Protein AF-A0A812WU56-F1 (afdb_monomer_lite)

Organism: NCBI:txid1628268

pLDDT: mean 71.61, std 18.19, range [33.59, 96.25]

Structure (mmCIF, N/CA/C/O backbone):
data_AF-A0A812WU56-F1
#
_entry.id   AF-A0A812WU56-F1
#
loop_
_atom_site.group_PDB
_atom_site.id
_atom_site.type_symbol
_atom_site.label_atom_id
_atom_site.label_alt_id
_atom_site.label_comp_id
_atom_site.label_asym_id
_atom_site.label_entity_id
_atom_site.label_seq_id
_atom_site.pdbx_PDB_ins_code
_atom_site.Cartn_x
_atom_site.Cartn_y
_atom_site.Cartn_z
_atom_site.occupancy
_atom_site.B_iso_or_equiv
_atom_site.auth_seq_id
_atom_site.auth_comp_id
_atom_site.auth_asym_id
_atom_site.auth_atom_id
_atom_site.pdbx_PDB_model_num
ATOM 1 N N . MET A 1 1 ? 0.337 -23.519 78.559 1.00 38.41 1 MET A N 1
ATOM 2 C CA . MET A 1 1 ? 0.289 -24.351 77.338 1.00 38.41 1 MET A CA 1
ATOM 3 C C . MET A 1 1 ? -1.182 -24.401 76.919 1.00 38.41 1 MET A C 1
ATOM 5 O O . MET A 1 1 ? -1.928 -25.179 77.483 1.00 38.41 1 MET A O 1
ATOM 9 N N . LEU A 1 2 ? -1.712 -23.285 76.404 1.00 42.91 2 LEU A N 1
ATOM 10 C CA . LEU A 1 2 ? -1.828 -22.926 74.977 1.00 42.91 2 LEU A CA 1
ATOM 11 C C . LEU A 1 2 ? -2.729 -23.892 74.196 1.00 42.91 2 LEU A C 1
ATOM 13 O O . LEU A 1 2 ? -2.262 -24.949 73.795 1.00 42.91 2 LEU A O 1
ATOM 17 N N . MET A 1 3 ? -3.983 -23.492 73.968 1.00 38.53 3 MET A N 1
ATOM 18 C CA . MET A 1 3 ? -4.556 -23.224 72.637 1.00 38.53 3 MET A CA 1
ATOM 19 C C . MET A 1 3 ? -6.081 -23.112 72.762 1.00 38.53 3 MET A C 1
ATOM 21 O O . MET A 1 3 ? -6.797 -24.109 72.720 1.00 38.53 3 MET A O 1
ATOM 25 N N . GLU A 1 4 ? -6.580 -21.882 72.898 1.00 45.69 4 GLU A N 1
ATOM 26 C CA . GLU A 1 4 ? -7.945 -21.577 72.470 1.00 45.69 4 GLU A CA 1
ATOM 27 C C . GLU A 1 4 ? -7.990 -21.682 70.943 1.00 45.69 4 GLU A C 1
ATOM 29 O O . GLU A 1 4 ? -7.241 -21.008 70.231 1.00 45.69 4 GLU A O 1
ATOM 34 N N . MET A 1 5 ? -8.856 -22.560 70.440 1.00 42.69 5 MET A N 1
ATOM 35 C CA . MET A 1 5 ? -9.186 -22.634 69.023 1.00 42.69 5 MET A CA 1
ATOM 36 C C . MET A 1 5 ? -10.055 -21.431 68.654 1.00 42.69 5 MET A C 1
ATOM 38 O O . MET A 1 5 ? -11.276 -21.461 68.786 1.00 42.69 5 MET A O 1
ATOM 42 N N . VAL A 1 6 ? -9.416 -20.370 68.166 1.00 49.88 6 VAL A N 1
ATOM 43 C CA . VAL A 1 6 ? -10.096 -19.311 67.419 1.00 49.88 6 VAL A CA 1
ATOM 44 C C . VAL A 1 6 ? -10.577 -19.923 66.103 1.00 49.88 6 VAL A C 1
ATOM 46 O O . VAL A 1 6 ? -9.782 -20.201 65.205 1.00 49.88 6 VAL A O 1
ATOM 49 N N . GLN A 1 7 ? -11.881 -20.176 65.998 1.00 49.06 7 GLN A N 1
ATOM 50 C CA . GLN A 1 7 ? -12.504 -20.515 64.723 1.00 49.06 7 GLN A CA 1
ATOM 51 C C . GLN A 1 7 ? -12.385 -19.310 63.776 1.00 49.06 7 GLN A C 1
ATOM 53 O O . GLN A 1 7 ? -12.685 -18.186 64.189 1.00 49.06 7 GLN A O 1
ATOM 58 N N . PRO A 1 8 ? -11.959 -19.496 62.514 1.00 40.84 8 PRO A N 1
ATOM 59 C CA . PRO A 1 8 ? -11.968 -18.410 61.551 1.00 40.84 8 PRO A CA 1
ATOM 60 C C . PRO A 1 8 ? -13.418 -18.009 61.273 1.00 40.84 8 PRO A C 1
ATOM 62 O O . PRO A 1 8 ? -14.250 -18.833 60.896 1.00 40.84 8 PRO A O 1
ATOM 65 N N . MET A 1 9 ? -13.698 -16.723 61.473 1.00 37.22 9 MET A N 1
ATOM 66 C CA . MET A 1 9 ? -14.933 -16.045 61.101 1.00 37.22 9 MET A CA 1
ATOM 67 C C . MET A 1 9 ? -15.218 -16.306 59.615 1.00 37.22 9 MET A C 1
ATOM 69 O O . MET A 1 9 ? -14.628 -15.678 58.736 1.00 37.22 9 MET A O 1
ATOM 73 N N . GLN A 1 10 ? -16.088 -17.277 59.332 1.00 42.12 10 GLN A N 1
ATOM 74 C CA . GLN A 1 10 ? -16.590 -17.534 57.988 1.00 42.12 10 GLN A CA 1
ATOM 75 C C . GLN A 1 10 ? -17.365 -16.297 57.540 1.00 42.12 10 GLN A C 1
ATOM 77 O O . GLN A 1 10 ? -18.394 -15.940 58.116 1.00 42.12 10 GLN A O 1
ATOM 82 N N . SER A 1 11 ? -16.826 -15.599 56.541 1.00 45.72 11 SER A N 1
ATOM 83 C CA . SER A 1 11 ? -17.506 -14.460 55.939 1.00 45.72 11 SER A CA 1
ATOM 84 C C . SER A 1 11 ? -18.826 -14.941 55.319 1.00 45.72 11 SER A C 1
ATOM 86 O O . SER A 1 11 ? -18.819 -15.949 54.611 1.00 45.72 11 SER A O 1
ATOM 88 N N . PRO A 1 12 ? -19.956 -14.248 55.530 1.00 44.97 12 PRO A N 1
ATOM 89 C CA . PRO A 1 12 ? -21.273 -14.708 55.085 1.00 44.97 12 PRO A CA 1
ATOM 90 C C . PRO A 1 12 ? -21.509 -14.538 53.569 1.00 44.97 12 PRO A C 1
ATOM 92 O O . PRO A 1 12 ? -22.654 -14.481 53.129 1.00 44.97 12 PRO A O 1
ATOM 95 N N . PHE A 1 13 ? -20.451 -14.428 52.758 1.00 50.44 13 PHE A N 1
ATOM 96 C CA . PHE A 1 13 ? -20.553 -14.125 51.327 1.00 50.44 13 PHE A CA 1
ATOM 97 C C . PHE A 1 13 ? -20.324 -15.310 50.386 1.00 50.44 13 PHE A C 1
ATOM 99 O O . PHE A 1 13 ? -20.568 -15.163 49.189 1.00 50.44 13 PHE A O 1
ATOM 106 N N . ASP A 1 14 ? -19.980 -16.491 50.895 1.00 40.69 14 ASP A N 1
ATOM 107 C CA . ASP A 1 14 ? -19.914 -17.704 50.075 1.00 40.69 14 ASP A CA 1
ATOM 108 C C . ASP A 1 14 ? -21.281 -18.399 50.032 1.00 40.69 14 ASP A C 1
ATOM 110 O O . ASP A 1 14 ? -21.478 -19.503 50.536 1.00 40.69 14 ASP A O 1
ATOM 114 N N . VAL A 1 15 ? -22.262 -17.719 49.431 1.00 47.81 15 VAL A N 1
ATOM 115 C CA . VAL A 1 15 ? -23.570 -18.297 49.104 1.00 47.81 15 VAL A CA 1
ATOM 116 C C . VAL A 1 15 ? -23.726 -18.372 47.584 1.00 47.81 15 VAL A C 1
ATOM 118 O O . VAL A 1 15 ? -23.785 -17.359 46.891 1.00 47.81 15 VAL A O 1
ATOM 121 N N . ALA A 1 16 ? -23.873 -19.614 47.119 1.00 41.25 16 ALA A N 1
ATOM 122 C CA . ALA A 1 16 ? -24.458 -20.050 45.851 1.00 41.25 16 ALA A CA 1
ATOM 123 C C . ALA A 1 16 ? -23.623 -19.892 44.563 1.00 41.25 16 ALA A C 1
ATOM 125 O O . ALA A 1 16 ? -23.837 -19.017 43.725 1.00 41.25 16 ALA A O 1
ATOM 126 N N . SER A 1 17 ? -22.791 -20.909 44.325 1.00 51.03 17 SER A N 1
ATOM 127 C CA . SER A 1 17 ? -22.565 -21.479 42.993 1.00 51.03 17 SER A CA 1
ATOM 128 C C . SER A 1 17 ? -23.765 -22.362 42.597 1.00 51.03 17 SER A C 1
ATOM 130 O O . SER A 1 17 ? -23.643 -23.579 42.518 1.00 51.03 17 SER A O 1
ATOM 132 N N . GLU A 1 18 ? -24.937 -21.774 42.352 1.00 41.50 18 GLU A N 1
ATOM 133 C CA . GLU A 1 18 ? -26.079 -22.490 41.765 1.00 41.50 18 GLU A CA 1
ATOM 134 C C . GLU A 1 18 ? -26.896 -21.538 40.880 1.00 41.50 18 GLU A C 1
ATOM 136 O O . GLU A 1 18 ? -27.416 -20.523 41.335 1.00 41.50 18 GLU A O 1
ATOM 141 N N . GLY A 1 19 ? -26.972 -21.859 39.584 1.00 49.47 19 GLY A N 1
ATOM 142 C CA . GLY A 1 19 ? -27.800 -21.160 38.599 1.00 49.47 19 GLY A CA 1
ATOM 143 C C . GLY A 1 19 ? -27.269 -19.786 38.186 1.00 49.47 19 GLY A C 1
ATOM 144 O O . GLY A 1 19 ? -27.604 -18.762 38.774 1.00 49.47 19 GLY A O 1
ATOM 145 N N . GLN A 1 20 ? -26.493 -19.733 37.100 1.00 56.78 20 GLN A N 1
ATOM 146 C CA . GLN A 1 20 ? -26.087 -18.478 36.463 1.00 56.78 20 GLN A CA 1
ATOM 147 C C . GLN A 1 20 ? -27.333 -17.742 35.931 1.00 56.78 20 GLN A C 1
ATOM 149 O O . GLN A 1 20 ? -27.744 -17.915 34.783 1.00 56.78 20 GLN A O 1
ATOM 154 N N . VAL A 1 21 ? -27.973 -16.932 36.777 1.00 64.56 21 VAL A N 1
ATOM 155 C CA . VAL A 1 21 ? -29.091 -16.073 36.379 1.00 64.56 21 VAL A CA 1
ATOM 156 C C . VAL A 1 21 ? -28.585 -15.182 35.247 1.00 64.56 21 VAL A C 1
ATOM 158 O O . VAL A 1 21 ? -27.664 -14.387 35.448 1.00 64.56 21 VAL A O 1
ATOM 161 N N . LYS A 1 22 ? -29.166 -15.312 34.046 1.00 69.56 22 LYS A N 1
ATOM 162 C CA . LYS A 1 22 ? -28.889 -14.411 32.919 1.00 69.56 22 LYS A CA 1
ATOM 163 C C . LYS A 1 22 ? -29.380 -13.014 33.291 1.00 69.56 22 LYS A C 1
ATOM 165 O O . LYS A 1 22 ? -30.540 -12.671 33.096 1.00 69.56 22 LYS A O 1
ATOM 170 N N . ARG A 1 23 ? -28.493 -12.225 33.891 1.00 70.94 23 ARG A N 1
ATOM 171 C CA . ARG A 1 23 ? -28.736 -10.832 34.272 1.00 70.94 23 ARG A CA 1
ATOM 172 C C . ARG A 1 23 ? -28.384 -9.917 33.107 1.00 70.94 23 ARG A C 1
ATOM 174 O O . ARG A 1 23 ? -27.482 -10.217 32.330 1.00 70.94 23 ARG A O 1
ATOM 181 N N . PHE A 1 24 ? -29.070 -8.779 33.024 1.00 79.50 24 PHE A N 1
ATOM 182 C CA . PHE A 1 24 ? -28.804 -7.749 32.016 1.00 79.50 24 PHE A CA 1
ATOM 183 C C . PHE A 1 24 ? -27.373 -7.191 32.118 1.00 79.50 24 PHE A C 1
ATOM 185 O O . PHE A 1 24 ? -26.730 -6.958 31.098 1.00 79.50 24 PHE A O 1
ATOM 192 N N . ILE A 1 25 ? -26.859 -7.034 33.345 1.00 80.75 25 ILE A N 1
ATOM 193 C CA . ILE A 1 25 ? -25.483 -6.609 33.639 1.00 80.75 25 ILE A CA 1
ATOM 194 C C . ILE A 1 25 ? -24.754 -7.754 34.339 1.00 80.75 25 ILE A C 1
ATOM 196 O O . ILE A 1 25 ? -25.190 -8.215 35.399 1.00 80.75 25 ILE A O 1
ATOM 200 N N . GLU A 1 26 ? -23.626 -8.184 33.776 1.00 75.06 26 GLU A N 1
ATOM 201 C CA . GLU A 1 26 ? -22.781 -9.210 34.386 1.00 75.06 26 GLU A CA 1
ATOM 202 C C . GLU A 1 26 ? -22.001 -8.651 35.585 1.00 75.06 26 GLU A C 1
ATOM 204 O O . GLU A 1 26 ? -21.236 -7.689 35.466 1.00 75.06 26 GLU A O 1
ATOM 209 N N . ARG A 1 27 ? -22.163 -9.295 36.744 1.00 75.19 27 ARG A N 1
ATOM 210 C CA . ARG A 1 27 ? -21.453 -9.005 37.997 1.00 75.19 27 ARG A CA 1
ATOM 211 C C . ARG A 1 27 ? -20.618 -10.225 38.374 1.00 75.19 27 ARG A C 1
ATOM 213 O O . ARG A 1 27 ? -21.117 -11.121 39.040 1.00 75.19 27 ARG A O 1
ATOM 220 N N . GLY A 1 28 ? -19.391 -10.286 37.859 1.00 68.06 28 GLY A N 1
ATOM 221 C CA . GLY A 1 28 ? -18.516 -11.463 37.967 1.00 68.06 28 GLY A CA 1
ATOM 222 C C . GLY A 1 28 ? -17.156 -11.196 38.614 1.00 68.06 28 GLY A C 1
ATOM 223 O O . GLY A 1 28 ? -16.299 -12.069 38.591 1.00 68.06 28 GLY A O 1
ATOM 224 N N . ARG A 1 29 ? -16.916 -9.989 39.146 1.00 68.12 29 ARG A N 1
ATOM 225 C CA . ARG A 1 29 ? -15.691 -9.682 39.905 1.00 68.12 29 ARG A CA 1
ATOM 226 C C . ARG A 1 29 ? -15.856 -10.035 41.384 1.00 68.12 29 ARG A C 1
ATOM 228 O O . ARG A 1 29 ? -16.979 -10.141 41.864 1.00 68.12 29 ARG A O 1
ATOM 235 N N . THR A 1 30 ? -14.733 -10.136 42.092 1.00 71.12 30 THR A N 1
ATOM 236 C CA . THR A 1 30 ? -14.584 -10.532 43.509 1.00 71.12 30 THR A CA 1
ATOM 237 C C . THR A 1 30 ? -15.505 -9.824 44.511 1.00 71.12 30 THR A C 1
ATOM 239 O O . THR A 1 30 ? -15.720 -10.353 45.589 1.00 71.12 30 THR A O 1
ATOM 242 N N . VAL A 1 31 ? -16.092 -8.672 44.167 1.00 76.00 31 VAL A N 1
ATOM 243 C CA . VAL A 1 31 ? -17.035 -7.918 45.025 1.00 76.00 31 VAL A CA 1
ATOM 244 C C . VAL A 1 31 ? -18.421 -7.772 44.373 1.00 76.00 31 VAL A C 1
ATOM 246 O O . VAL A 1 31 ? -19.090 -6.753 44.517 1.00 76.00 31 VAL A O 1
ATOM 249 N N . ALA A 1 32 ? -18.827 -8.728 43.530 1.00 67.44 32 ALA A N 1
ATOM 250 C CA . ALA A 1 32 ? -20.025 -8.622 42.686 1.00 67.44 32 ALA A CA 1
ATOM 251 C C . ALA A 1 32 ? -20.079 -7.308 41.865 1.00 67.44 32 ALA A C 1
ATOM 253 O O . ALA A 1 32 ? -21.151 -6.805 41.515 1.00 67.44 32 ALA A O 1
ATOM 254 N N . GLN A 1 33 ? -18.913 -6.737 41.545 1.00 74.94 33 GLN A N 1
ATOM 255 C CA . GLN A 1 33 ? -18.805 -5.504 40.774 1.00 74.94 33 GLN A CA 1
ATOM 256 C C . GLN A 1 33 ? -19.173 -5.769 39.308 1.00 74.94 33 GLN A C 1
ATOM 258 O O . GLN A 1 33 ? -18.874 -6.832 38.753 1.00 74.94 33 GLN A O 1
ATOM 263 N N . SER A 1 34 ? -19.826 -4.787 38.680 1.00 73.25 34 SER A N 1
ATOM 264 C CA . SER A 1 34 ? -20.158 -4.825 37.254 1.00 73.25 34 SER A CA 1
ATOM 265 C C . SER A 1 34 ? -18.894 -4.989 36.409 1.00 73.25 34 SER A C 1
ATOM 267 O O . SER A 1 34 ? -17.919 -4.260 36.582 1.00 73.25 34 SER A O 1
ATOM 269 N N . THR A 1 35 ? -18.924 -5.930 35.469 1.00 70.81 35 THR A N 1
ATOM 270 C CA . THR A 1 35 ? -17.871 -6.110 34.455 1.00 70.81 35 THR A CA 1
ATOM 271 C C . THR A 1 35 ? -17.995 -5.111 33.300 1.00 70.81 35 THR A C 1
ATOM 273 O O . THR A 1 35 ? -17.154 -5.102 32.406 1.00 70.81 35 THR A O 1
ATOM 276 N N . GLY A 1 36 ? -19.062 -4.301 33.281 1.00 74.75 36 GLY A N 1
ATOM 277 C CA . GLY A 1 36 ? -19.392 -3.405 32.170 1.00 74.75 36 GLY A CA 1
ATOM 278 C C . GLY A 1 36 ? -19.951 -4.121 30.935 1.00 74.75 36 GLY A C 1
ATOM 279 O O . GLY A 1 36 ? -20.260 -3.464 29.943 1.00 74.75 36 GLY A O 1
ATOM 280 N N . ARG A 1 37 ? -20.110 -5.453 30.971 1.00 75.19 37 ARG A N 1
ATOM 281 C CA . ARG A 1 37 ? -20.691 -6.231 29.871 1.00 75.19 37 ARG A CA 1
ATOM 282 C C . ARG A 1 37 ? -22.206 -6.310 30.034 1.00 75.19 37 ARG A C 1
ATOM 284 O O . ARG A 1 37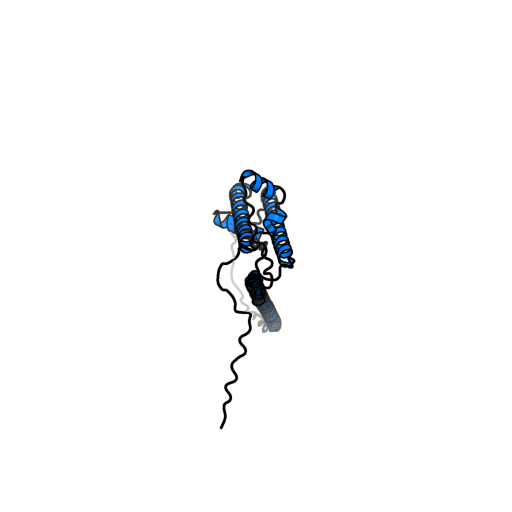 ? -22.715 -6.749 31.066 1.00 75.19 37 ARG A O 1
ATOM 291 N N . ILE A 1 38 ? -22.913 -5.874 28.997 1.00 82.00 38 ILE A N 1
ATOM 292 C CA . ILE A 1 38 ? -24.370 -5.964 28.904 1.00 82.00 38 ILE A CA 1
ATOM 293 C C . ILE A 1 38 ? -24.709 -7.244 28.138 1.00 82.00 38 ILE A C 1
ATOM 295 O O . ILE A 1 38 ? -24.279 -7.424 26.997 1.00 82.00 38 ILE A O 1
ATOM 299 N N . ASN A 1 39 ? -25.494 -8.126 28.750 1.00 81.94 39 ASN A N 1
ATOM 300 C CA . ASN A 1 39 ? -25.921 -9.389 28.153 1.00 81.94 39 ASN A CA 1
ATOM 301 C C . ASN A 1 39 ? -27.192 -9.197 27.307 1.00 81.94 39 ASN A C 1
ATOM 303 O O . ASN A 1 39 ? -28.263 -9.716 27.620 1.00 81.94 39 ASN A O 1
ATOM 307 N N . VAL A 1 40 ? -27.079 -8.401 26.241 1.00 81.69 40 VAL A N 1
ATOM 308 C CA . VAL A 1 40 ? -28.147 -8.196 25.252 1.00 81.69 40 VAL A CA 1
ATOM 309 C C . VAL A 1 40 ? -27.657 -8.667 23.897 1.00 81.69 40 VAL A C 1
ATOM 311 O O . VAL A 1 40 ? -26.730 -8.099 23.318 1.00 81.69 40 VAL A O 1
ATOM 314 N N . ARG A 1 41 ? -28.320 -9.684 23.348 1.00 81.06 41 ARG A N 1
ATOM 315 C CA . ARG A 1 41 ? -28.077 -10.142 21.982 1.00 81.06 41 ARG A CA 1
ATOM 316 C C . ARG A 1 41 ? -29.141 -9.553 21.066 1.00 81.06 41 ARG A C 1
ATOM 318 O O . ARG A 1 41 ? -30.310 -9.907 21.169 1.00 81.06 41 ARG A O 1
ATOM 325 N N . ARG A 1 42 ? -28.743 -8.679 20.138 1.00 79.31 42 ARG A N 1
ATOM 326 C CA . ARG A 1 42 ? -29.635 -8.276 19.042 1.00 79.31 42 ARG A CA 1
ATOM 327 C C . ARG A 1 42 ? -29.773 -9.445 18.071 1.00 79.31 42 ARG A C 1
ATOM 329 O O . ARG A 1 42 ? -28.789 -9.863 17.462 1.00 79.31 42 ARG A O 1
ATOM 336 N N . ILE A 1 43 ? -30.988 -9.965 17.935 1.00 80.25 43 ILE A N 1
ATOM 337 C CA . ILE A 1 43 ? -31.330 -10.961 16.920 1.00 80.25 43 ILE A CA 1
ATOM 338 C C . ILE A 1 43 ? -31.501 -10.194 15.608 1.00 80.25 43 ILE A C 1
ATOM 340 O O . ILE A 1 43 ? -32.433 -9.409 15.456 1.00 80.25 43 ILE A O 1
ATOM 344 N N . ARG A 1 44 ? -30.544 -10.343 14.689 1.00 71.19 44 ARG A N 1
ATOM 345 C CA . ARG A 1 44 ? -30.621 -9.732 13.357 1.00 71.19 44 ARG A CA 1
ATOM 346 C C . ARG A 1 44 ? -31.442 -10.643 12.452 1.00 71.19 44 ARG A C 1
ATOM 348 O O . ARG A 1 44 ? -31.080 -11.800 12.281 1.00 71.19 44 ARG A O 1
ATOM 355 N N . THR A 1 45 ? -32.523 -10.117 11.888 1.00 66.81 45 THR A N 1
ATOM 356 C CA . THR A 1 45 ? -33.458 -10.871 11.041 1.00 66.81 45 THR A CA 1
ATOM 357 C C . THR A 1 45 ? -33.118 -10.820 9.551 1.00 66.81 45 THR A C 1
ATOM 359 O O . THR A 1 45 ? -33.528 -11.718 8.830 1.00 66.81 45 THR A O 1
ATOM 362 N N . ASN A 1 46 ? -32.335 -9.837 9.081 1.00 78.31 46 ASN A N 1
ATOM 363 C CA . ASN A 1 46 ? -32.001 -9.680 7.659 1.00 78.31 46 ASN A CA 1
ATOM 364 C C . ASN A 1 46 ? -30.501 -9.435 7.419 1.00 78.31 46 ASN A C 1
ATOM 366 O O . ASN A 1 46 ? -29.884 -8.578 8.048 1.00 78.31 46 ASN A O 1
ATOM 370 N N . HIS A 1 47 ? -29.918 -10.169 6.467 1.00 71.81 47 HIS A N 1
ATOM 371 C CA . HIS A 1 47 ? -28.518 -10.011 6.047 1.00 71.81 47 HIS A CA 1
ATOM 372 C C . HIS A 1 47 ? -28.297 -8.718 5.240 1.00 71.81 47 HIS A C 1
ATOM 374 O O . HIS A 1 47 ? -27.276 -8.054 5.390 1.00 71.81 47 HIS A O 1
ATOM 380 N N . HIS A 1 48 ? -29.285 -8.305 4.440 1.00 74.75 48 HIS A N 1
ATOM 381 C CA . HIS A 1 48 ? -29.210 -7.095 3.613 1.00 74.75 48 HIS A CA 1
ATOM 382 C C . HIS A 1 48 ? -29.117 -5.804 4.447 1.00 74.75 48 HIS A C 1
ATOM 384 O O . HIS A 1 48 ? -28.329 -4.910 4.144 1.00 74.75 48 HIS A O 1
ATOM 390 N N . THR A 1 49 ? -29.858 -5.725 5.557 1.00 73.94 49 THR A N 1
ATOM 391 C CA . THR A 1 49 ? -29.804 -4.566 6.463 1.00 73.94 49 THR A CA 1
ATOM 392 C C . THR A 1 49 ? -28.475 -4.469 7.216 1.00 73.94 49 THR A C 1
ATOM 394 O O . THR A 1 49 ? -28.101 -3.383 7.653 1.00 73.94 49 THR A O 1
ATOM 397 N N . TRP A 1 50 ? -27.724 -5.571 7.338 1.00 72.75 50 TRP A N 1
ATOM 398 C CA . TRP A 1 50 ? -26.388 -5.553 7.935 1.00 72.75 50 TRP A CA 1
ATOM 399 C C . TRP A 1 50 ? -25.353 -4.888 7.023 1.00 72.75 50 TRP A C 1
ATOM 401 O O . TRP A 1 50 ? -24.650 -3.989 7.482 1.00 72.75 50 TRP A O 1
ATOM 411 N N . TRP A 1 51 ? -25.295 -5.275 5.745 1.00 77.75 51 TRP A N 1
ATOM 412 C CA . TRP A 1 51 ? -24.397 -4.640 4.774 1.00 77.75 51 TRP A CA 1
ATOM 413 C C . TRP A 1 51 ? -24.727 -3.159 4.593 1.00 77.75 51 TRP A C 1
ATOM 415 O O . TRP A 1 51 ? -23.823 -2.330 4.612 1.00 77.75 51 TRP A O 1
ATOM 425 N N . ALA A 1 52 ? -26.014 -2.810 4.516 1.00 80.69 52 ALA A N 1
ATOM 426 C CA . ALA A 1 52 ? -26.440 -1.415 4.426 1.00 80.69 52 ALA A CA 1
ATOM 427 C C . ALA A 1 52 ? -25.948 -0.574 5.621 1.00 80.69 52 ALA A C 1
ATOM 429 O O . ALA A 1 52 ? -25.459 0.536 5.432 1.00 80.69 52 ALA A O 1
ATOM 430 N N . SER A 1 53 ? -26.001 -1.124 6.840 1.00 76.69 53 SER A N 1
ATOM 431 C CA . SER A 1 53 ? -25.498 -0.445 8.042 1.00 76.69 53 SER A CA 1
ATOM 432 C C . SER A 1 53 ? -23.969 -0.360 8.106 1.00 76.69 53 SER A C 1
ATOM 434 O O . SER A 1 53 ? -23.446 0.526 8.775 1.00 76.69 53 SER A O 1
ATOM 436 N N . PHE A 1 54 ? -23.246 -1.280 7.462 1.00 79.69 54 PHE A N 1
ATOM 437 C CA . PHE A 1 54 ? -21.786 -1.209 7.367 1.00 79.69 54 PHE A CA 1
ATOM 438 C C . PHE A 1 54 ? -21.354 -0.078 6.424 1.00 79.69 54 PHE A C 1
ATOM 440 O O . PHE A 1 54 ? -20.457 0.693 6.752 1.00 79.69 54 PHE A O 1
ATOM 447 N N . TRP A 1 55 ? -22.033 0.060 5.283 1.00 85.75 55 TRP A N 1
ATOM 448 C CA . TRP A 1 55 ? -21.738 1.100 4.295 1.00 85.75 55 TRP A CA 1
ATOM 449 C C . TRP A 1 55 ? -22.212 2.496 4.703 1.00 85.75 55 TRP A C 1
ATOM 451 O O . TRP A 1 55 ? -21.633 3.477 4.247 1.00 85.75 55 TRP A O 1
ATOM 461 N N . SER A 1 56 ? -23.216 2.609 5.579 1.00 89.06 56 SER A N 1
ATOM 462 C CA . SER A 1 56 ? -23.638 3.910 6.109 1.00 89.06 56 SER A CA 1
ATOM 463 C C . SER A 1 56 ? -22.602 4.544 7.040 1.00 89.06 56 SER A C 1
ATOM 465 O O . SER A 1 56 ? -22.596 5.759 7.198 1.00 89.06 56 SER A O 1
ATOM 467 N N . ASP A 1 57 ? -21.755 3.728 7.676 1.00 87.31 57 ASP A N 1
ATOM 468 C CA . ASP A 1 57 ? -20.749 4.183 8.637 1.00 87.31 57 ASP A CA 1
ATOM 469 C C . ASP A 1 57 ? -19.514 3.259 8.636 1.00 87.31 57 ASP A C 1
ATOM 471 O O . ASP A 1 57 ? -19.324 2.413 9.529 1.00 87.31 57 ASP A O 1
ATOM 475 N N . PRO A 1 58 ? -18.664 3.379 7.600 1.00 84.06 58 PRO A N 1
ATOM 476 C CA . PRO A 1 58 ? -17.508 2.509 7.442 1.00 84.06 58 PRO A CA 1
ATOM 477 C C . PRO A 1 58 ? -16.440 2.795 8.503 1.00 84.06 58 PRO A C 1
ATOM 479 O O . PRO A 1 58 ? -15.789 1.868 8.985 1.00 84.06 58 PRO A O 1
ATOM 482 N N . PHE A 1 59 ? -16.278 4.055 8.923 1.00 85.06 59 PHE A N 1
ATOM 483 C CA . PHE A 1 59 ? -15.244 4.439 9.883 1.00 85.06 59 PHE A CA 1
ATOM 484 C C . PHE A 1 59 ? -15.501 3.834 11.266 1.00 85.06 59 PHE A C 1
ATOM 486 O O . PHE A 1 59 ? -14.618 3.168 11.824 1.00 85.06 59 PHE A O 1
ATOM 493 N N . HIS A 1 60 ? -16.716 3.981 11.810 1.00 85.12 60 HIS A N 1
ATOM 494 C CA . HIS A 1 60 ? -17.026 3.376 13.101 1.00 85.12 60 HIS A CA 1
ATOM 495 C C . HIS A 1 60 ? -17.088 1.845 13.009 1.00 85.12 60 HIS A C 1
ATOM 497 O O . HIS A 1 60 ? -16.665 1.147 13.934 1.00 85.12 60 HIS A O 1
ATOM 503 N N . SER A 1 61 ? -17.514 1.286 11.878 1.00 85.31 61 SER A N 1
ATOM 504 C CA . SER A 1 61 ? -17.476 -0.166 11.684 1.00 85.31 61 SER A CA 1
ATOM 505 C C . SER A 1 61 ? -16.046 -0.723 11.748 1.00 85.31 61 SER A C 1
ATOM 507 O O . SER A 1 61 ? -15.795 -1.714 12.442 1.00 85.31 61 SER A O 1
ATOM 509 N N . VAL A 1 62 ? -15.083 -0.060 11.100 1.00 85.00 62 VAL A N 1
ATOM 510 C CA . VAL A 1 62 ? -13.671 -0.475 11.089 1.00 85.00 62 VAL A CA 1
ATOM 511 C C . VAL A 1 62 ? -13.026 -0.305 12.465 1.00 85.00 62 VAL A C 1
ATOM 513 O O . VAL A 1 62 ? -12.392 -1.237 12.963 1.00 85.00 62 VAL A O 1
ATOM 516 N N . ILE A 1 63 ? -13.226 0.828 13.145 1.00 84.88 63 ILE A N 1
ATOM 517 C CA . ILE A 1 63 ? -12.602 1.061 14.457 1.00 84.88 63 ILE A CA 1
ATOM 518 C C . ILE A 1 63 ? -13.133 0.108 15.537 1.00 84.88 63 ILE A C 1
ATOM 520 O O . ILE A 1 63 ? -12.473 -0.114 16.545 1.00 84.88 63 ILE A O 1
ATOM 524 N N . HIS A 1 64 ? -14.314 -0.490 15.386 1.00 82.25 64 HIS A N 1
ATOM 525 C CA . HIS A 1 64 ? -14.830 -1.460 16.357 1.00 82.25 64 HIS A CA 1
ATOM 526 C C . HIS A 1 64 ? -14.352 -2.901 16.124 1.00 82.25 64 HIS A C 1
ATOM 528 O O . HIS A 1 64 ? -14.533 -3.747 17.002 1.00 82.25 64 HIS A O 1
ATOM 534 N N . HIS A 1 65 ? -13.674 -3.189 15.009 1.00 83.50 65 HIS A N 1
ATOM 535 C CA . HIS A 1 65 ? -13.080 -4.505 14.778 1.00 83.50 65 HIS A CA 1
ATOM 536 C C . HIS A 1 65 ? -11.862 -4.783 15.678 1.00 83.50 65 HIS A C 1
ATOM 538 O O . HIS A 1 65 ? -11.326 -3.895 16.343 1.00 83.50 65 HIS A O 1
ATOM 544 N N . SER A 1 66 ? -11.438 -6.049 15.737 1.00 81.69 66 SER A N 1
ATOM 545 C CA . SER A 1 66 ? -10.209 -6.453 16.436 1.00 81.69 66 SER A CA 1
ATOM 546 C C . SER A 1 66 ? -8.977 -5.861 15.746 1.00 81.69 66 SER A C 1
ATOM 548 O O . SER A 1 66 ? -8.891 -5.911 14.519 1.00 81.69 66 SER A O 1
ATOM 550 N N . THR A 1 67 ? -8.011 -5.361 16.525 1.00 80.62 67 THR A N 1
ATOM 551 C CA . THR A 1 67 ? -6.758 -4.772 16.021 1.00 80.62 67 THR A CA 1
ATOM 552 C C . THR A 1 67 ? -6.005 -5.734 15.100 1.00 80.62 67 THR A C 1
ATOM 554 O O . THR A 1 67 ? -5.540 -5.321 14.046 1.00 80.62 67 THR A O 1
ATOM 557 N N . ILE A 1 68 ? -5.979 -7.033 15.427 1.00 82.44 68 ILE A N 1
ATOM 558 C CA . ILE A 1 68 ? -5.328 -8.064 14.600 1.00 82.44 68 ILE A CA 1
ATOM 559 C C . ILE A 1 68 ? -5.976 -8.151 13.214 1.00 82.44 68 ILE A C 1
ATOM 561 O O . ILE A 1 68 ? -5.278 -8.266 12.214 1.00 82.44 68 ILE A O 1
ATOM 565 N N . LYS A 1 69 ? -7.311 -8.056 13.133 1.00 85.25 69 LYS A N 1
ATOM 566 C CA . LYS A 1 69 ? -8.026 -8.098 11.847 1.00 85.25 69 LYS A CA 1
ATOM 567 C C . LYS A 1 69 ? -7.738 -6.858 11.007 1.00 85.25 69 LYS A C 1
ATOM 569 O O . LYS A 1 69 ? -7.598 -6.973 9.798 1.00 85.25 69 LYS A O 1
ATOM 574 N N . ILE A 1 70 ? -7.638 -5.697 11.653 1.00 87.50 70 ILE A N 1
ATOM 575 C CA . ILE A 1 70 ? -7.291 -4.439 10.985 1.00 87.50 70 ILE A CA 1
ATOM 576 C C . ILE A 1 70 ? -5.854 -4.511 10.460 1.00 87.50 70 ILE A C 1
ATOM 578 O O . ILE A 1 70 ? -5.627 -4.226 9.293 1.00 87.50 70 ILE A O 1
ATOM 582 N N . MET A 1 71 ? -4.904 -4.966 11.279 1.00 86.31 71 MET A N 1
ATOM 583 C CA . MET A 1 71 ? -3.507 -5.118 10.865 1.00 86.31 71 MET A CA 1
ATOM 584 C C . MET A 1 71 ? -3.359 -6.124 9.718 1.00 86.31 71 MET A C 1
ATOM 586 O O . MET A 1 71 ? -2.689 -5.837 8.733 1.00 86.31 71 MET A O 1
ATOM 590 N N . ALA A 1 72 ? -4.036 -7.274 9.800 1.00 88.44 72 ALA A N 1
ATOM 591 C CA . ALA A 1 72 ? -4.053 -8.258 8.720 1.00 88.44 72 ALA A CA 1
ATOM 592 C C . ALA A 1 72 ? -4.654 -7.685 7.425 1.00 88.44 72 ALA A C 1
ATOM 594 O O . ALA A 1 72 ? -4.132 -7.945 6.346 1.00 88.44 72 ALA A O 1
ATOM 595 N N . PHE A 1 73 ? -5.713 -6.875 7.529 1.00 90.88 73 PHE A N 1
ATOM 596 C CA . PHE A 1 73 ? -6.303 -6.181 6.385 1.00 90.88 73 PHE A CA 1
ATOM 597 C C . PHE A 1 73 ? -5.323 -5.194 5.742 1.00 90.88 73 PHE A C 1
ATOM 599 O O . PHE A 1 73 ? -5.173 -5.220 4.525 1.00 90.88 73 PHE A O 1
ATOM 606 N N . PHE A 1 74 ? -4.624 -4.375 6.536 1.00 91.25 74 PHE A N 1
ATOM 607 C CA . PHE A 1 74 ? -3.600 -3.470 6.008 1.00 91.25 74 PHE A CA 1
ATOM 608 C C . PHE A 1 74 ? -2.437 -4.241 5.384 1.00 91.25 74 PHE A C 1
ATOM 610 O O . PHE A 1 74 ? -2.045 -3.944 4.267 1.00 91.25 74 PHE A O 1
ATOM 617 N N . CYS A 1 75 ? -1.927 -5.286 6.034 1.00 92.50 75 CYS A N 1
ATOM 618 C CA . CYS A 1 75 ? -0.872 -6.125 5.461 1.00 92.50 75 CYS A CA 1
ATOM 619 C C . CYS A 1 75 ? -1.287 -6.715 4.101 1.00 92.50 75 CYS A C 1
ATOM 621 O O . CYS A 1 75 ? -0.544 -6.613 3.125 1.00 92.50 75 CYS A O 1
ATOM 623 N N . ALA A 1 76 ? -2.507 -7.251 4.004 1.00 94.62 76 ALA A N 1
ATOM 624 C CA . ALA A 1 76 ? -3.051 -7.748 2.745 1.00 94.62 76 ALA A CA 1
ATOM 625 C C . ALA A 1 76 ? -3.213 -6.635 1.695 1.00 94.62 76 ALA A C 1
ATOM 627 O O . ALA A 1 76 ? -2.908 -6.865 0.526 1.00 94.62 76 ALA A O 1
ATOM 628 N N . SER A 1 77 ? -3.653 -5.433 2.087 1.00 95.19 77 SER A N 1
ATOM 629 C CA . SER A 1 77 ? -3.792 -4.310 1.157 1.00 95.19 77 SER A CA 1
ATOM 630 C C . SER A 1 77 ? -2.442 -3.792 0.660 1.00 95.19 77 SER A C 1
ATOM 632 O O . SER A 1 77 ? -2.336 -3.514 -0.529 1.00 95.19 77 SER A O 1
ATOM 634 N N . TYR A 1 78 ? -1.396 -3.750 1.496 1.00 94.00 78 TYR A N 1
ATOM 635 C CA . TYR A 1 78 ? -0.029 -3.433 1.058 1.00 94.00 78 TYR A CA 1
ATOM 636 C C . TYR A 1 78 ? 0.465 -4.433 0.018 1.00 94.00 78 TYR A C 1
ATOM 638 O O . TYR A 1 78 ? 0.934 -4.024 -1.044 1.00 94.00 78 TYR A O 1
ATOM 646 N N . LEU A 1 79 ? 0.348 -5.734 0.304 1.00 95.00 79 LEU A N 1
ATOM 647 C CA . LEU A 1 79 ? 0.760 -6.783 -0.631 1.00 95.00 79 LEU A CA 1
ATOM 648 C C . LEU A 1 79 ? -0.003 -6.665 -1.952 1.00 95.00 79 LEU A C 1
ATOM 650 O O . LEU A 1 79 ? 0.598 -6.734 -3.020 1.00 95.00 79 LEU A O 1
ATOM 654 N N . PHE A 1 80 ? -1.311 -6.420 -1.883 1.00 96.25 80 PHE A N 1
ATOM 655 C CA . PHE A 1 80 ? -2.140 -6.223 -3.064 1.00 96.25 80 PHE A CA 1
ATOM 656 C C . PHE A 1 80 ? -1.705 -5.006 -3.891 1.00 96.25 80 PHE A C 1
ATOM 658 O O . PHE A 1 80 ? -1.552 -5.135 -5.104 1.00 96.25 80 PHE A O 1
ATOM 665 N N . THR A 1 81 ? -1.451 -3.851 -3.263 1.00 96.19 81 THR A N 1
ATOM 666 C CA . THR A 1 81 ? -0.969 -2.652 -3.967 1.00 96.19 81 THR A CA 1
ATOM 667 C C . THR A 1 81 ? 0.357 -2.935 -4.678 1.00 96.19 81 THR A C 1
ATOM 669 O O . THR A 1 81 ? 0.500 -2.601 -5.850 1.00 96.19 81 THR A O 1
ATOM 672 N N . HIS A 1 82 ? 1.305 -3.606 -4.015 1.00 95.50 82 HIS A N 1
ATOM 673 C CA . HIS A 1 82 ? 2.597 -3.947 -4.621 1.00 95.50 82 HIS A CA 1
ATOM 674 C C . HIS A 1 82 ? 2.456 -4.923 -5.794 1.00 95.50 82 HIS A C 1
ATOM 676 O O . HIS A 1 82 ? 3.111 -4.757 -6.818 1.00 95.50 82 HIS A O 1
ATOM 682 N N . LEU A 1 83 ? 1.583 -5.927 -5.683 1.00 95.88 83 LEU A N 1
ATOM 683 C CA . LEU A 1 83 ? 1.315 -6.850 -6.789 1.00 95.88 83 LEU A CA 1
ATOM 684 C C . LEU A 1 83 ? 0.659 -6.136 -7.976 1.00 95.88 83 LEU A C 1
ATOM 686 O O . LEU A 1 83 ? 1.031 -6.382 -9.122 1.00 95.88 83 LEU A O 1
ATOM 690 N N . LEU A 1 84 ? -0.278 -5.225 -7.704 1.00 96.19 84 LEU A N 1
ATOM 691 C CA . LEU A 1 84 ? -0.950 -4.436 -8.731 1.00 96.19 84 LEU A CA 1
ATOM 692 C C . LEU A 1 84 ? 0.044 -3.542 -9.484 1.00 96.19 84 LEU A C 1
ATOM 694 O O . LEU A 1 84 ? 0.085 -3.580 -10.711 1.00 96.19 84 LEU A O 1
ATOM 698 N N . PHE A 1 85 ? 0.864 -2.767 -8.769 1.00 95.31 85 PHE A N 1
ATOM 699 C CA . PHE A 1 85 ? 1.849 -1.889 -9.406 1.00 95.31 85 PHE A CA 1
ATOM 700 C C . PHE A 1 85 ? 2.990 -2.666 -10.067 1.00 95.31 85 PHE A C 1
ATOM 702 O O . PHE A 1 85 ? 3.428 -2.264 -11.139 1.00 95.31 85 PHE A O 1
ATOM 709 N N . SER A 1 86 ? 3.406 -3.810 -9.518 1.00 94.62 86 SER A N 1
ATOM 710 C CA . SER A 1 86 ? 4.342 -4.727 -10.184 1.00 94.62 86 SER A CA 1
ATOM 711 C C . SER A 1 86 ? 3.828 -5.172 -11.557 1.00 94.62 86 SER A C 1
ATOM 713 O O . SER A 1 86 ? 4.548 -5.072 -12.551 1.00 94.62 86 SER A O 1
ATOM 715 N N . LEU A 1 87 ? 2.554 -5.574 -11.650 1.00 94.38 87 LEU A N 1
ATOM 716 C CA . LEU A 1 87 ? 1.942 -5.937 -12.929 1.00 94.38 87 LEU A CA 1
ATOM 717 C C . LEU A 1 87 ? 1.925 -4.749 -13.903 1.00 94.38 87 LEU A C 1
ATOM 719 O O . LEU A 1 87 ? 2.237 -4.911 -15.079 1.00 94.38 87 LEU A O 1
ATOM 723 N N . VAL A 1 88 ? 1.591 -3.550 -13.416 1.00 93.69 88 VAL A N 1
ATOM 724 C CA . VAL A 1 88 ? 1.598 -2.329 -14.238 1.00 93.69 88 VAL A CA 1
ATOM 725 C C . VAL A 1 88 ? 3.004 -2.019 -14.757 1.00 93.69 88 VAL A C 1
ATOM 727 O O . VAL A 1 88 ? 3.149 -1.713 -15.937 1.00 93.69 88 VAL A O 1
ATOM 730 N N . TYR A 1 89 ? 4.043 -2.137 -13.925 1.00 91.75 89 TYR A N 1
ATOM 731 C CA . TYR A 1 89 ? 5.428 -1.939 -14.360 1.00 91.75 89 TYR A CA 1
ATOM 732 C C . TYR A 1 89 ? 5.859 -2.974 -15.397 1.00 91.75 89 TYR A C 1
ATOM 734 O O . TYR A 1 89 ? 6.474 -2.602 -16.393 1.00 91.75 89 TYR A O 1
ATOM 742 N N . TYR A 1 90 ? 5.481 -4.240 -15.211 1.00 91.31 90 TYR A N 1
ATOM 743 C CA . TYR A 1 90 ? 5.776 -5.303 -16.168 1.00 91.31 90 TYR A CA 1
ATOM 744 C C . TYR A 1 90 ? 5.130 -5.048 -17.540 1.00 91.31 90 TYR A C 1
ATOM 746 O O . TYR A 1 90 ? 5.763 -5.252 -18.568 1.00 91.31 90 TYR A O 1
ATOM 754 N N . MET A 1 91 ? 3.898 -4.532 -17.568 1.00 90.25 91 MET A N 1
ATOM 755 C CA . MET A 1 91 ? 3.198 -4.209 -18.821 1.00 90.25 91 MET A CA 1
ATOM 756 C C . MET A 1 91 ? 3.757 -2.971 -19.537 1.00 90.25 91 MET A C 1
ATOM 758 O O . MET A 1 91 ? 3.565 -2.812 -20.738 1.00 90.25 91 MET A O 1
ATOM 762 N N . VAL A 1 92 ? 4.408 -2.066 -18.806 1.00 87.06 92 VAL A N 1
ATOM 763 C CA . VAL A 1 92 ? 4.925 -0.795 -19.344 1.00 87.06 92 VAL A CA 1
ATOM 764 C C . VAL A 1 92 ? 6.396 -0.899 -19.766 1.00 87.06 92 VAL A C 1
ATOM 766 O O . VAL A 1 92 ? 6.886 -0.015 -20.473 1.00 87.06 92 VAL A O 1
ATOM 769 N N . ASP A 1 93 ? 7.076 -1.990 -19.403 1.00 82.19 93 ASP A N 1
ATOM 770 C CA . ASP A 1 93 ? 8.483 -2.241 -19.728 1.00 82.19 93 ASP A CA 1
ATOM 771 C C . ASP A 1 93 ? 8.775 -2.089 -21.228 1.00 82.19 93 ASP A C 1
ATOM 773 O O . ASP A 1 93 ? 9.656 -1.317 -21.594 1.00 82.19 93 ASP A O 1
ATOM 777 N N . GLU A 1 94 ? 7.961 -2.687 -22.106 1.00 77.25 94 GLU A N 1
ATOM 778 C CA . GLU A 1 94 ? 8.170 -2.621 -23.564 1.00 77.25 94 GLU A CA 1
ATOM 779 C C . GLU A 1 94 ? 8.137 -1.190 -24.128 1.00 77.25 94 GLU A C 1
ATOM 781 O O . GLU A 1 94 ? 8.787 -0.886 -25.127 1.00 77.25 94 GLU A O 1
ATOM 786 N N . SER A 1 95 ? 7.370 -0.293 -23.502 1.00 77.56 95 SER A N 1
ATOM 787 C CA . SER A 1 95 ? 7.198 1.086 -23.979 1.00 77.56 95 SER A CA 1
ATOM 788 C C . SER A 1 95 ? 8.249 2.047 -23.433 1.00 77.56 95 SER A C 1
ATOM 790 O O . SER A 1 95 ? 8.533 3.074 -24.050 1.00 77.56 95 SER A O 1
ATOM 792 N N . CYS A 1 96 ? 8.780 1.751 -22.250 1.00 77.69 96 CYS A N 1
ATOM 793 C CA . CYS A 1 96 ? 9.658 2.648 -21.513 1.00 77.69 96 CYS A CA 1
ATOM 794 C C . CYS A 1 96 ? 11.089 2.095 -21.342 1.00 77.69 96 CYS A C 1
ATOM 796 O O . CYS A 1 96 ? 11.913 2.804 -20.768 1.00 77.69 96 CYS A O 1
ATOM 798 N N . ASP A 1 97 ? 11.369 0.877 -21.819 1.00 80.44 97 ASP A N 1
ATOM 799 C CA . ASP A 1 97 ? 12.656 0.172 -21.721 1.00 80.44 97 ASP A CA 1
ATOM 800 C C . ASP A 1 97 ? 13.212 0.175 -20.283 1.00 80.44 97 ASP A C 1
ATOM 802 O O . ASP A 1 97 ? 14.312 0.661 -20.012 1.00 80.44 97 ASP A O 1
ATOM 806 N N . LEU A 1 98 ? 12.413 -0.318 -19.322 1.00 77.12 98 LEU A N 1
ATOM 807 C CA . LEU A 1 98 ? 12.814 -0.382 -17.905 1.00 77.12 98 LEU A CA 1
ATOM 808 C C . LEU A 1 98 ? 13.812 -1.521 -17.636 1.00 77.12 98 LEU A C 1
ATOM 810 O O . LEU A 1 98 ? 14.323 -1.622 -16.520 1.00 77.12 98 LEU A O 1
ATOM 814 N N . GLN A 1 99 ? 14.124 -2.342 -18.643 1.00 82.69 99 GLN A N 1
ATOM 815 C CA . GLN A 1 99 ? 15.015 -3.501 -18.554 1.00 82.69 99 GLN A CA 1
ATOM 816 C C . GLN A 1 99 ? 14.526 -4.560 -17.552 1.00 82.69 99 GLN A C 1
ATOM 818 O O . GLN A 1 99 ? 15.331 -5.263 -16.930 1.00 82.69 99 GLN A O 1
ATOM 823 N N . ILE A 1 100 ? 13.207 -4.693 -17.395 1.00 84.56 100 ILE A N 1
ATOM 824 C CA . ILE A 1 100 ? 12.580 -5.652 -16.483 1.00 84.56 100 ILE A CA 1
ATOM 825 C C . ILE A 1 100 ? 12.527 -7.026 -17.160 1.00 84.56 100 ILE A C 1
ATOM 827 O O . ILE A 1 100 ? 11.736 -7.276 -18.061 1.00 84.56 100 ILE A O 1
ATOM 831 N N . LYS A 1 101 ? 13.355 -7.968 -16.700 1.00 85.69 101 LYS A N 1
ATOM 832 C CA . LYS A 1 101 ? 13.448 -9.306 -17.316 1.00 85.69 101 LYS A CA 1
ATOM 833 C C . LYS A 1 101 ? 12.404 -10.280 -16.781 1.00 85.69 101 LYS A C 1
ATOM 835 O O . LYS A 1 101 ? 12.066 -11.257 -17.448 1.00 85.69 101 LYS A O 1
ATOM 840 N N . SER A 1 102 ? 11.911 -10.047 -15.568 1.00 90.06 102 SER A N 1
ATOM 841 C CA . SER A 1 102 ? 10.971 -10.930 -14.887 1.00 90.06 102 SER A CA 1
ATOM 842 C C . SER A 1 102 ? 9.948 -10.156 -14.052 1.00 90.06 102 SER A C 1
ATOM 844 O O . SER A 1 102 ? 10.192 -9.033 -13.617 1.00 90.06 102 SER A O 1
ATOM 846 N N . LEU A 1 103 ? 8.804 -10.785 -13.757 1.00 89.94 103 LEU A N 1
ATOM 847 C CA . LEU A 1 103 ? 7.804 -10.223 -12.836 1.00 89.94 103 LEU A CA 1
ATOM 848 C C . LEU A 1 103 ? 8.384 -9.978 -11.430 1.00 89.94 103 LEU A C 1
ATOM 850 O O . LEU A 1 103 ? 7.923 -9.107 -10.697 1.00 89.94 103 LEU A O 1
ATOM 854 N N . LEU A 1 104 ? 9.405 -10.748 -11.054 1.00 90.88 104 LEU A N 1
ATOM 855 C CA . LEU A 1 104 ? 10.099 -10.605 -9.783 1.00 90.88 104 LEU A CA 1
ATOM 856 C C . LEU A 1 104 ? 10.913 -9.299 -9.753 1.00 90.88 104 LEU A C 1
ATOM 858 O O . LEU A 1 104 ? 10.854 -8.576 -8.761 1.00 90.88 104 LEU A O 1
ATOM 862 N N . ASP A 1 105 ? 11.562 -8.935 -10.863 1.00 89.81 105 ASP A N 1
ATOM 863 C CA . ASP A 1 105 ? 12.246 -7.641 -11.007 1.00 89.81 105 ASP A CA 1
ATOM 864 C C . ASP A 1 105 ? 11.249 -6.471 -10.934 1.00 89.81 105 ASP A C 1
ATOM 866 O O . ASP A 1 105 ? 11.500 -5.474 -10.257 1.00 89.81 105 ASP A O 1
ATOM 870 N N . ALA A 1 106 ? 10.067 -6.617 -11.546 1.00 91.62 106 ALA A N 1
ATOM 871 C CA . ALA A 1 106 ? 8.989 -5.629 -11.438 1.00 91.62 106 ALA A CA 1
ATOM 872 C C . ALA A 1 106 ? 8.456 -5.497 -9.999 1.00 91.62 106 ALA A C 1
ATOM 874 O O . ALA A 1 106 ? 8.116 -4.402 -9.544 1.00 91.62 106 ALA A O 1
ATOM 875 N N . MET A 1 107 ? 8.407 -6.608 -9.257 1.00 92.25 107 MET A N 1
ATOM 876 C CA . MET A 1 107 ? 8.008 -6.616 -7.851 1.00 92.25 107 MET A CA 1
ATOM 877 C C . MET A 1 107 ? 9.051 -5.927 -6.971 1.00 92.25 107 MET A C 1
ATOM 879 O O . MET A 1 107 ? 8.668 -5.161 -6.085 1.00 92.25 107 MET A O 1
ATOM 883 N N . TYR A 1 108 ? 10.344 -6.133 -7.237 1.00 92.12 108 TYR A N 1
ATOM 884 C CA . TYR A 1 108 ? 11.409 -5.381 -6.576 1.00 92.12 108 TYR A CA 1
ATOM 885 C C . TYR A 1 108 ? 11.295 -3.887 -6.852 1.00 92.12 108 TYR A C 1
ATOM 887 O O . TYR A 1 108 ? 11.277 -3.110 -5.901 1.00 92.12 108 TYR A O 1
ATOM 895 N N . LEU A 1 109 ? 11.100 -3.486 -8.111 1.00 91.12 109 LEU A N 1
ATOM 896 C CA . LEU A 1 109 ? 10.881 -2.081 -8.454 1.00 91.12 109 LEU A CA 1
ATOM 897 C C . LEU A 1 109 ? 9.667 -1.501 -7.712 1.00 91.12 109 LEU A C 1
ATOM 899 O O . LEU A 1 109 ? 9.724 -0.393 -7.177 1.00 91.12 109 LEU A O 1
ATOM 903 N N . SER A 1 110 ? 8.572 -2.259 -7.630 1.00 94.25 110 SER A N 1
ATOM 904 C CA . SER A 1 110 ? 7.395 -1.839 -6.872 1.00 94.25 110 SER A CA 1
ATOM 905 C C . SER A 1 110 ? 7.707 -1.650 -5.384 1.00 94.25 110 SER A C 1
ATOM 907 O O . SER A 1 110 ? 7.246 -0.681 -4.787 1.00 94.25 110 SER A O 1
ATOM 909 N N . LEU A 1 111 ? 8.482 -2.546 -4.771 1.00 93.69 111 LEU A N 1
ATOM 910 C CA . LEU A 1 111 ? 8.897 -2.423 -3.371 1.00 93.69 111 LEU A CA 1
ATOM 911 C C . LEU A 1 111 ? 9.828 -1.227 -3.158 1.00 93.69 111 LEU A C 1
ATOM 913 O O . LEU A 1 111 ? 9.651 -0.486 -2.195 1.00 93.69 111 LEU A O 1
ATOM 917 N N . GLU A 1 112 ? 10.779 -0.995 -4.059 1.00 91.94 112 GLU A N 1
ATOM 918 C CA . GLU A 1 112 ? 11.701 0.139 -3.979 1.00 91.94 112 GLU A CA 1
ATOM 919 C C . GLU A 1 112 ? 10.975 1.481 -4.020 1.00 91.94 112 GLU A C 1
ATOM 921 O O . GLU A 1 112 ? 11.296 2.377 -3.235 1.00 91.94 112 GLU A O 1
ATOM 926 N N . VAL A 1 113 ? 9.990 1.611 -4.912 1.00 91.94 113 VAL A N 1
ATOM 927 C CA . VAL A 1 113 ? 9.166 2.817 -5.037 1.00 91.94 113 VAL A CA 1
ATOM 928 C C . VAL A 1 113 ? 8.211 2.944 -3.851 1.00 91.94 113 VAL A C 1
ATOM 930 O O . VAL A 1 113 ? 8.128 4.012 -3.245 1.00 91.94 113 VAL A O 1
ATOM 933 N N . GLY A 1 114 ? 7.507 1.867 -3.494 1.00 91.69 114 GLY A N 1
ATOM 934 C CA . GLY A 1 114 ? 6.482 1.890 -2.452 1.00 91.69 114 GLY A CA 1
ATOM 935 C C . GLY A 1 114 ? 7.040 2.121 -1.047 1.00 91.69 114 GLY A C 1
ATOM 936 O O . GLY A 1 114 ? 6.442 2.850 -0.258 1.00 91.69 114 GLY A O 1
ATOM 937 N N . MET A 1 115 ? 8.220 1.567 -0.761 1.00 91.12 115 MET A N 1
ATOM 938 C CA . MET A 1 115 ? 8.941 1.754 0.503 1.00 91.12 115 MET A CA 1
ATOM 939 C C . MET A 1 115 ? 9.900 2.947 0.473 1.00 91.12 115 MET A C 1
ATOM 941 O O . MET A 1 115 ? 10.592 3.199 1.458 1.00 91.12 115 MET A O 1
ATOM 945 N N . THR A 1 116 ? 9.949 3.696 -0.632 1.00 91.50 116 THR A N 1
ATOM 946 C CA . THR A 1 116 ? 10.819 4.870 -0.809 1.00 91.50 116 THR A CA 1
ATOM 947 C C . THR A 1 116 ? 12.313 4.579 -0.608 1.00 91.50 116 THR A C 1
ATOM 949 O O . THR A 1 116 ? 13.062 5.444 -0.169 1.00 91.50 116 THR A O 1
ATOM 952 N N . ILE A 1 117 ? 12.756 3.358 -0.934 1.00 91.25 117 ILE A N 1
ATOM 953 C CA . ILE A 1 117 ? 14.166 2.951 -0.828 1.00 91.25 117 ILE A CA 1
ATOM 954 C C . ILE A 1 117 ? 14.979 3.579 -1.965 1.00 91.25 117 ILE A C 1
ATOM 956 O O . ILE A 1 117 ? 16.012 4.193 -1.723 1.00 91.25 117 ILE A O 1
ATOM 960 N N . GLY A 1 118 ? 14.483 3.456 -3.202 1.00 84.75 118 GLY A N 1
ATOM 961 C CA . GLY A 1 118 ? 15.020 4.172 -4.359 1.00 84.75 118 GLY A CA 1
ATOM 962 C C . GLY A 1 118 ? 16.447 3.800 -4.782 1.00 84.75 118 GLY A C 1
ATOM 963 O O . GLY A 1 118 ? 17.234 4.704 -5.053 1.00 84.75 118 GLY A O 1
ATOM 964 N N . TRP A 1 119 ? 16.782 2.507 -4.902 1.00 82.00 119 TRP A N 1
ATOM 965 C CA . TRP A 1 119 ? 18.069 2.076 -5.485 1.00 82.00 119 TRP A CA 1
ATOM 966 C C . TRP A 1 119 ? 18.234 2.517 -6.944 1.00 82.00 119 TRP A C 1
ATOM 968 O O . TRP A 1 119 ? 19.348 2.784 -7.395 1.00 82.00 119 TRP A O 1
ATOM 978 N N . GLY A 1 1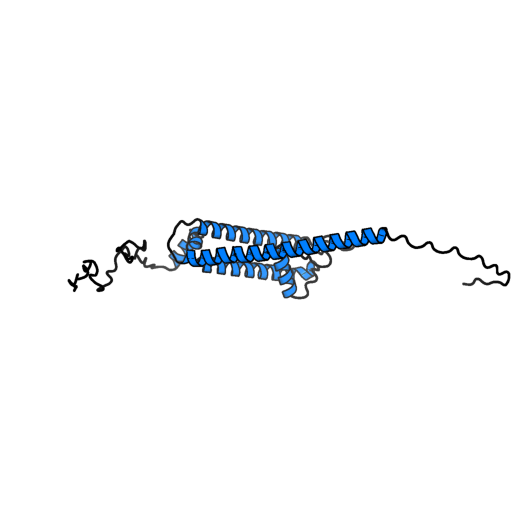20 ? 17.110 2.682 -7.643 1.00 75.81 120 GLY A N 1
ATOM 979 C CA . GLY A 1 120 ? 17.061 3.237 -8.985 1.00 75.81 120 GLY A CA 1
ATOM 980 C C . GLY A 1 120 ? 17.273 2.177 -10.061 1.00 75.81 120 GLY A C 1
ATOM 981 O O . GLY A 1 120 ? 17.914 1.151 -9.857 1.00 75.81 120 GLY A O 1
ATOM 982 N N . LEU A 1 121 ? 16.713 2.445 -11.239 1.00 78.00 121 LEU A N 1
ATOM 983 C CA . LEU A 1 121 ? 16.845 1.567 -12.399 1.00 78.00 121 LEU A CA 1
ATOM 984 C C . LEU A 1 121 ? 18.150 1.860 -13.154 1.00 78.00 121 LEU A C 1
ATOM 986 O O . LEU A 1 121 ? 18.537 3.033 -13.279 1.00 78.00 121 LEU A O 1
ATOM 990 N N . PRO A 1 122 ? 18.810 0.832 -13.716 1.00 70.62 122 PRO A N 1
ATOM 991 C CA . PRO A 1 122 ? 19.950 1.040 -14.597 1.00 70.62 122 PRO A CA 1
ATOM 992 C C . PRO A 1 122 ? 19.532 1.899 -15.801 1.00 70.62 122 PRO A C 1
ATOM 994 O O . PRO A 1 122 ? 18.457 1.728 -16.366 1.00 70.62 122 PRO A O 1
ATOM 997 N N . GLY A 1 123 ? 20.373 2.860 -16.192 1.00 67.12 123 GLY A N 1
ATOM 998 C CA . GLY A 1 123 ? 20.149 3.641 -17.416 1.00 67.12 123 GLY A CA 1
ATOM 999 C C . GLY A 1 123 ? 19.117 4.777 -17.330 1.00 67.12 123 GLY A C 1
ATOM 1000 O O . GLY A 1 123 ? 18.743 5.312 -18.367 1.00 67.12 123 GLY A O 1
ATOM 1001 N N . SER A 1 124 ? 18.688 5.198 -16.133 1.00 66.19 124 SER A N 1
ATOM 1002 C CA . SER A 1 124 ? 17.815 6.373 -15.912 1.00 66.19 124 SER A CA 1
ATOM 1003 C C . SER A 1 124 ? 16.661 6.520 -16.938 1.00 66.19 124 SER A C 1
ATOM 1005 O O . SER A 1 124 ? 16.571 7.564 -17.593 1.00 66.19 124 SER A O 1
ATOM 1007 N N . PRO A 1 125 ? 15.771 5.518 -17.084 1.00 69.94 125 PRO A N 1
ATOM 1008 C CA . PRO A 1 125 ? 14.786 5.437 -18.180 1.00 69.94 125 PRO A CA 1
ATOM 1009 C C . PRO A 1 125 ? 13.727 6.557 -18.162 1.00 69.94 125 PRO A C 1
ATOM 1011 O O . PRO A 1 125 ? 13.087 6.871 -19.168 1.00 69.94 125 PRO A O 1
ATOM 1014 N N . TYR A 1 126 ? 13.547 7.209 -17.013 1.00 71.94 126 TYR A N 1
ATOM 1015 C CA . TYR A 1 126 ? 12.579 8.290 -16.830 1.00 71.94 126 TYR A CA 1
ATOM 1016 C C . TYR A 1 126 ? 13.065 9.652 -17.339 1.00 71.94 126 TYR A C 1
ATOM 1018 O O . TYR A 1 126 ? 12.254 10.497 -17.722 1.00 71.94 126 TYR A O 1
ATOM 1026 N N . MET A 1 127 ? 14.379 9.890 -17.334 1.00 65.19 127 MET A N 1
ATOM 1027 C CA . MET A 1 127 ? 14.967 11.157 -17.768 1.00 65.19 127 MET A CA 1
ATOM 1028 C C . MET A 1 127 ? 15.522 11.008 -19.179 1.00 65.19 127 MET A C 1
ATOM 1030 O O . MET A 1 127 ? 16.077 9.978 -19.546 1.00 65.19 127 MET A O 1
ATOM 1034 N N . LYS A 1 128 ? 15.392 12.063 -19.988 1.00 60.66 128 LYS A N 1
ATOM 1035 C CA . LYS A 1 128 ? 15.931 12.071 -21.349 1.00 60.66 128 LYS A CA 1
ATOM 1036 C C . LYS A 1 128 ? 17.454 11.908 -21.301 1.00 60.66 128 LYS A C 1
ATOM 1038 O O . LYS A 1 128 ? 18.168 12.862 -20.995 1.00 60.66 128 LYS A O 1
ATOM 1043 N N . GLN A 1 129 ? 17.950 10.719 -21.632 1.00 62.88 129 GLN A N 1
ATOM 1044 C CA . GLN A 1 129 ? 19.380 10.497 -21.807 1.00 62.88 129 GLN A CA 1
ATOM 1045 C C . GLN A 1 129 ? 19.890 11.139 -23.103 1.00 62.88 129 GLN A C 1
ATOM 1047 O O . GLN A 1 129 ? 19.161 11.318 -24.085 1.00 62.88 129 GLN A O 1
ATOM 1052 N N . ARG A 1 130 ? 21.177 11.495 -23.106 1.00 49.56 130 ARG A N 1
ATOM 1053 C CA . ARG A 1 130 ? 21.873 12.132 -24.230 1.00 49.56 130 ARG A CA 1
ATOM 1054 C C . ARG A 1 130 ? 22.027 11.118 -25.376 1.00 49.56 130 ARG A C 1
ATOM 1056 O O . ARG A 1 130 ? 23.010 10.395 -25.429 1.00 49.56 130 ARG A O 1
ATOM 1063 N N . GLY A 1 131 ? 21.030 11.049 -26.259 1.00 55.66 131 GLY A N 1
ATOM 1064 C CA . GLY A 1 131 ? 20.994 10.133 -27.411 1.00 55.66 131 GLY A CA 1
ATOM 1065 C C . GLY A 1 131 ? 19.685 9.348 -27.568 1.00 55.66 131 GLY A C 1
ATOM 1066 O O . GLY A 1 131 ? 19.403 8.867 -28.662 1.00 55.66 131 GLY A O 1
ATOM 1067 N N . ALA A 1 132 ? 18.846 9.279 -26.527 1.00 58.88 132 ALA A N 1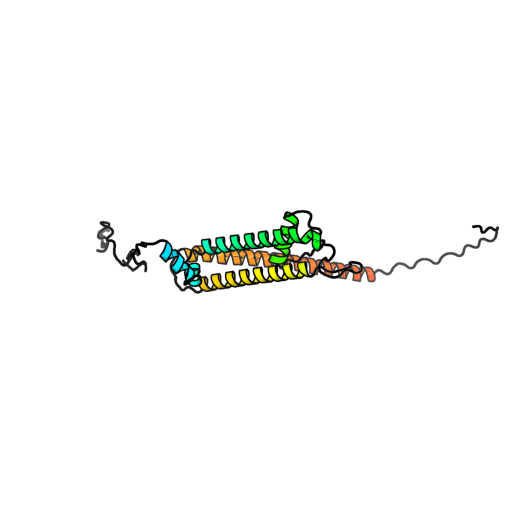
ATOM 1068 C CA . ALA A 1 132 ? 17.517 8.670 -26.602 1.00 58.88 132 ALA A CA 1
ATOM 1069 C C . ALA A 1 132 ? 16.480 9.679 -27.132 1.00 58.88 132 ALA A C 1
ATOM 1071 O O . ALA A 1 132 ? 16.465 10.850 -26.732 1.00 58.88 132 ALA A O 1
ATOM 1072 N N . ARG A 1 133 ? 15.609 9.240 -28.055 1.00 53.00 133 ARG A N 1
ATOM 1073 C CA . ARG A 1 133 ? 14.652 10.123 -28.749 1.00 53.00 133 ARG A CA 1
ATOM 1074 C C . ARG A 1 133 ? 13.611 10.735 -27.798 1.00 53.00 133 ARG A C 1
ATOM 1076 O O . ARG A 1 133 ? 13.334 11.926 -27.944 1.00 53.00 133 ARG A O 1
ATOM 1083 N N . HIS A 1 134 ? 13.114 10.007 -26.790 1.00 58.22 134 HIS A N 1
ATOM 1084 C CA . HIS A 1 134 ? 12.097 10.490 -25.838 1.00 58.22 134 HIS A CA 1
ATOM 1085 C C . HIS A 1 134 ? 12.293 9.864 -24.443 1.00 58.22 134 HIS A C 1
ATOM 1087 O O . HIS A 1 134 ? 12.685 8.708 -24.353 1.00 58.22 134 HIS A O 1
ATOM 1093 N N . GLY A 1 135 ? 12.037 10.620 -23.367 1.00 66.25 135 GLY A N 1
ATOM 1094 C CA . GLY A 1 135 ? 11.933 10.071 -22.005 1.00 66.25 135 GLY A CA 1
ATOM 1095 C C . GLY A 1 135 ? 10.511 9.574 -21.734 1.00 66.25 135 GLY A C 1
ATOM 1096 O O . GLY A 1 135 ? 9.554 10.146 -22.267 1.00 66.25 135 GLY A O 1
ATOM 1097 N N . CYS A 1 136 ? 10.353 8.524 -20.925 1.00 78.38 136 CYS A N 1
ATOM 1098 C CA . CYS A 1 136 ? 9.039 7.927 -20.704 1.00 78.38 136 CYS A CA 1
ATOM 1099 C C . CYS A 1 136 ? 8.239 8.647 -19.604 1.00 78.38 136 CYS A C 1
ATOM 1101 O O . CYS A 1 136 ? 8.286 8.283 -18.428 1.00 78.38 136 CYS A O 1
ATOM 1103 N N . PHE A 1 137 ? 7.449 9.656 -19.988 1.00 81.00 137 PHE A N 1
ATOM 1104 C CA . PHE A 1 137 ? 6.551 10.361 -19.058 1.00 81.00 137 PHE A CA 1
ATOM 1105 C C . PHE A 1 137 ? 5.467 9.454 -18.457 1.00 81.00 137 PHE A C 1
ATOM 1107 O O . PHE A 1 137 ? 5.049 9.679 -17.323 1.00 81.00 137 PHE A O 1
ATOM 1114 N N . SER A 1 138 ? 5.048 8.412 -19.185 1.00 83.56 138 SER A N 1
ATOM 1115 C CA . SER A 1 138 ? 4.092 7.413 -18.687 1.00 83.56 138 SER A CA 1
ATOM 1116 C C . SER A 1 138 ? 4.618 6.712 -17.428 1.00 83.56 138 SER A C 1
ATOM 1118 O O . SER A 1 138 ? 3.928 6.655 -16.411 1.00 83.56 138 SER A O 1
ATOM 1120 N N . GLY A 1 139 ? 5.890 6.289 -17.443 1.00 85.19 139 GLY A N 1
ATOM 1121 C CA . GLY A 1 139 ? 6.546 5.670 -16.289 1.00 85.19 139 GLY A CA 1
ATOM 1122 C C . GLY A 1 139 ? 6.628 6.602 -15.077 1.00 85.19 139 GLY A C 1
ATOM 1123 O O . GLY A 1 139 ? 6.322 6.190 -13.960 1.00 85.19 139 GLY A O 1
ATOM 1124 N N . VAL A 1 140 ? 6.945 7.883 -15.299 1.00 87.50 140 VAL A N 1
ATOM 1125 C CA . VAL A 1 140 ? 6.956 8.903 -14.232 1.00 87.50 140 VAL A CA 1
ATOM 1126 C C . VAL A 1 140 ? 5.569 9.069 -13.607 1.00 87.50 140 VAL A C 1
ATOM 1128 O O . VAL A 1 140 ? 5.446 9.113 -12.383 1.00 87.50 140 VAL A O 1
ATOM 1131 N N . GLY A 1 141 ? 4.517 9.114 -14.429 1.00 89.94 141 GLY A N 1
ATOM 1132 C CA . GLY A 1 141 ? 3.135 9.198 -13.953 1.00 89.94 141 GLY A CA 1
ATOM 1133 C C . GLY A 1 141 ? 2.738 8.005 -13.081 1.00 89.94 141 GLY A C 1
ATOM 1134 O O . GLY A 1 141 ? 2.122 8.187 -12.031 1.00 89.94 141 GLY A O 1
ATOM 1135 N N . ILE A 1 142 ? 3.146 6.792 -13.462 1.00 91.94 142 ILE A N 1
ATOM 1136 C CA . ILE A 1 142 ? 2.869 5.569 -12.692 1.00 91.94 142 ILE A CA 1
ATOM 1137 C C . ILE A 1 142 ? 3.592 5.599 -11.345 1.00 91.94 142 ILE A C 1
ATOM 1139 O O . ILE A 1 142 ? 2.974 5.321 -10.321 1.00 91.94 142 ILE A O 1
ATOM 1143 N N . VAL A 1 143 ? 4.872 5.983 -11.318 1.00 91.56 143 VAL A N 1
ATOM 1144 C CA . VAL A 1 143 ? 5.641 6.141 -10.069 1.00 91.56 143 VAL A CA 1
ATOM 1145 C C . VAL A 1 143 ? 4.989 7.178 -9.148 1.00 91.56 143 VAL A C 1
ATOM 1147 O O . VAL A 1 143 ? 4.863 6.952 -7.943 1.00 91.56 143 VAL A O 1
ATOM 1150 N N . TYR A 1 144 ? 4.504 8.289 -9.700 1.00 93.31 144 TYR A N 1
ATOM 1151 C CA . TYR A 1 144 ? 3.795 9.304 -8.923 1.00 93.31 144 TYR A CA 1
ATOM 1152 C C . TYR A 1 144 ? 2.475 8.778 -8.331 1.00 93.31 144 TYR A C 1
ATOM 1154 O O . TYR A 1 144 ? 2.221 8.928 -7.138 1.00 93.31 144 TYR A O 1
ATOM 1162 N N . LEU A 1 145 ? 1.653 8.084 -9.122 1.00 95.00 145 LEU A N 1
ATOM 1163 C CA . LEU A 1 145 ? 0.418 7.463 -8.625 1.00 95.00 145 LEU A CA 1
ATOM 1164 C C . LEU A 1 145 ? 0.690 6.385 -7.568 1.00 95.00 145 LEU A C 1
ATOM 1166 O O . LEU A 1 145 ? -0.052 6.267 -6.589 1.00 95.00 145 LEU A O 1
ATOM 1170 N N . HIS A 1 146 ? 1.766 5.623 -7.742 1.00 95.38 146 HIS A N 1
ATOM 1171 C CA . HIS A 1 146 ? 2.178 4.591 -6.804 1.00 95.38 146 HIS A CA 1
ATOM 1172 C C . HIS A 1 146 ? 2.568 5.188 -5.447 1.00 95.38 146 HIS A C 1
ATOM 1174 O O . HIS A 1 146 ? 2.029 4.790 -4.412 1.00 95.38 146 HIS A O 1
ATOM 1180 N N . THR A 1 147 ? 3.431 6.204 -5.453 1.00 94.75 147 THR A N 1
ATOM 1181 C CA . THR A 1 147 ? 3.856 6.911 -4.233 1.00 94.75 147 THR A CA 1
ATOM 1182 C C . THR A 1 147 ? 2.698 7.620 -3.528 1.00 94.75 147 THR A C 1
ATOM 1184 O O . THR A 1 147 ? 2.608 7.560 -2.298 1.00 94.75 147 THR A O 1
ATOM 1187 N N . LEU A 1 148 ? 1.760 8.222 -4.269 1.00 96.00 148 LEU A N 1
ATOM 1188 C CA . LEU A 1 148 ? 0.540 8.801 -3.695 1.00 96.00 148 LEU A CA 1
ATOM 1189 C C . LEU A 1 148 ? -0.332 7.742 -3.013 1.00 96.00 148 LEU A C 1
ATOM 1191 O O . LEU A 1 148 ? -0.774 7.944 -1.882 1.00 96.00 148 LEU A O 1
ATOM 1195 N N . THR A 1 149 ? -0.544 6.600 -3.669 1.00 96.00 149 THR A N 1
ATOM 1196 C CA . THR A 1 149 ? -1.362 5.505 -3.125 1.00 96.00 149 THR A CA 1
ATOM 1197 C C . THR A 1 149 ? -0.765 4.963 -1.827 1.00 96.00 149 THR A C 1
ATOM 1199 O O . THR A 1 149 ? -1.479 4.817 -0.832 1.00 96.00 149 THR A O 1
ATOM 1202 N N . MET A 1 150 ? 0.552 4.739 -1.796 1.00 95.56 150 MET A N 1
ATOM 1203 C CA . MET A 1 150 ? 1.253 4.287 -0.588 1.00 95.56 150 MET A CA 1
ATOM 1204 C C . MET A 1 150 ? 1.211 5.331 0.528 1.00 95.56 150 MET A C 1
ATOM 1206 O O . MET A 1 150 ? 0.958 4.993 1.683 1.00 95.56 150 MET A O 1
ATOM 1210 N N . SER A 1 151 ? 1.373 6.613 0.193 1.00 94.94 151 SER A N 1
ATOM 1211 C CA . SER A 1 151 ? 1.278 7.707 1.167 1.00 94.94 151 SER A CA 1
ATOM 1212 C C . SER A 1 151 ? -0.117 7.792 1.795 1.00 94.94 151 SER A C 1
ATOM 1214 O O . SER A 1 151 ? -0.240 7.943 3.011 1.00 94.94 151 SER A O 1
ATOM 1216 N N . MET A 1 152 ? -1.176 7.628 0.995 1.00 95.69 152 MET A N 1
ATOM 1217 C CA . MET A 1 152 ? -2.553 7.567 1.494 1.00 95.69 152 MET A CA 1
ATOM 1218 C C . MET A 1 152 ? -2.780 6.350 2.401 1.00 95.69 152 MET A C 1
ATOM 1220 O O . MET A 1 152 ? -3.391 6.491 3.461 1.00 95.69 152 MET A O 1
ATOM 1224 N N . GLN A 1 153 ? -2.271 5.168 2.033 1.00 94.50 153 GLN A N 1
ATOM 1225 C CA . GLN A 1 153 ? -2.368 3.962 2.867 1.00 94.50 153 GLN A CA 1
ATOM 1226 C C . GLN A 1 153 ? -1.626 4.125 4.203 1.00 94.50 153 GLN A C 1
ATOM 1228 O O . GLN A 1 153 ? -2.203 3.827 5.251 1.00 94.50 153 GLN A O 1
ATOM 1233 N N . ASN A 1 154 ? -0.409 4.679 4.183 1.00 92.69 154 ASN A N 1
ATOM 1234 C CA . ASN A 1 154 ? 0.367 4.997 5.385 1.00 92.69 154 ASN A CA 1
ATOM 1235 C C . ASN A 1 154 ? -0.401 5.959 6.308 1.00 92.69 154 ASN A C 1
ATOM 1237 O O . ASN A 1 154 ? -0.529 5.702 7.506 1.00 92.69 154 ASN A O 1
ATOM 1241 N N . ALA A 1 155 ? -0.960 7.040 5.753 1.00 95.12 155 ALA A N 1
ATOM 1242 C CA . ALA A 1 155 ? -1.731 8.020 6.515 1.00 95.12 155 ALA A CA 1
ATOM 1243 C C . ALA A 1 155 ? -2.989 7.403 7.152 1.00 95.12 155 ALA A C 1
ATOM 1245 O O . ALA A 1 155 ? -3.272 7.642 8.329 1.00 95.12 155 ALA A O 1
ATOM 1246 N N . LEU A 1 156 ? -3.717 6.562 6.407 1.00 93.00 156 LEU A N 1
ATOM 1247 C CA . LEU A 1 156 ? -4.888 5.840 6.915 1.00 93.00 156 LEU A CA 1
ATOM 1248 C C . LEU A 1 156 ? -4.521 4.875 8.047 1.00 93.00 156 LEU A C 1
ATOM 1250 O O . LEU A 1 156 ? -5.225 4.819 9.058 1.00 93.00 156 LEU A O 1
ATOM 1254 N N . MET A 1 157 ? -3.420 4.136 7.900 1.00 90.75 157 MET A N 1
ATOM 1255 C CA . MET A 1 157 ? -2.948 3.200 8.917 1.00 90.75 157 MET A CA 1
ATOM 1256 C C . MET A 1 157 ? -2.588 3.932 10.216 1.00 90.75 157 MET A C 1
ATOM 1258 O O . MET A 1 157 ? -3.090 3.567 11.281 1.00 90.75 157 MET A O 1
ATOM 1262 N N . ILE A 1 158 ? -1.778 4.994 10.132 1.00 90.50 158 ILE A N 1
ATOM 1263 C CA . ILE A 1 158 ? -1.373 5.794 11.297 1.00 90.50 158 ILE A CA 1
ATOM 1264 C C . ILE A 1 158 ? -2.602 6.415 11.974 1.00 90.50 158 ILE A C 1
ATOM 1266 O O . ILE A 1 158 ? -2.741 6.321 13.194 1.00 90.50 158 ILE A O 1
ATOM 1270 N N . GLY A 1 159 ? -3.532 6.980 11.196 1.00 90.62 159 GLY A N 1
ATOM 1271 C CA . GLY A 1 159 ? -4.765 7.567 11.720 1.00 90.62 159 GLY A CA 1
ATOM 1272 C C . GLY A 1 159 ? -5.637 6.556 12.469 1.00 90.62 159 GLY A C 1
ATOM 1273 O O . GLY A 1 159 ? -6.101 6.830 13.576 1.00 90.62 159 GLY A O 1
ATOM 1274 N N . LEU A 1 160 ? -5.817 5.351 11.922 1.00 89.12 160 LEU A N 1
ATOM 1275 C CA . LEU A 1 160 ? -6.600 4.305 12.583 1.00 89.12 160 LEU A CA 1
ATOM 1276 C C . LEU A 1 160 ? -5.925 3.777 13.848 1.00 89.12 160 LEU A C 1
ATOM 1278 O O . LEU A 1 160 ? -6.612 3.566 14.849 1.00 89.12 160 LEU A O 1
ATOM 1282 N N . ILE A 1 161 ? -4.606 3.581 13.830 1.00 85.88 161 ILE A N 1
ATOM 1283 C CA . ILE A 1 161 ? -3.849 3.178 15.022 1.00 85.88 161 ILE A CA 1
ATOM 1284 C C . ILE A 1 161 ? -3.997 4.247 16.109 1.00 85.88 161 ILE A C 1
ATOM 1286 O O . ILE A 1 161 ? -4.358 3.916 17.241 1.00 85.88 161 ILE A O 1
ATOM 1290 N N . TYR A 1 162 ? -3.835 5.523 15.755 1.00 87.56 162 TYR A N 1
ATOM 1291 C CA . TYR A 1 162 ? -4.002 6.642 16.678 1.00 87.56 162 TYR A CA 1
ATOM 1292 C C . TYR A 1 162 ? -5.406 6.681 17.297 1.00 87.56 162 TYR A C 1
ATOM 1294 O O . TYR A 1 162 ? -5.546 6.721 18.521 1.00 87.56 162 TYR A O 1
ATOM 1302 N N . CYS A 1 163 ? -6.458 6.579 16.477 1.00 86.94 163 CYS A N 1
ATOM 1303 C CA . CYS A 1 163 ? -7.837 6.544 16.963 1.00 86.94 163 CYS A CA 1
ATOM 1304 C C . CYS A 1 163 ? -8.127 5.343 17.869 1.00 86.94 163 CYS A C 1
ATOM 1306 O O . CYS A 1 163 ? -9.040 5.414 18.688 1.00 86.94 163 CYS A O 1
ATOM 1308 N N . ARG A 1 164 ? -7.399 4.228 17.728 1.00 80.81 164 ARG A N 1
ATOM 1309 C CA . ARG A 1 164 ? -7.527 3.081 18.635 1.00 80.81 164 ARG A CA 1
ATOM 1310 C C . ARG A 1 164 ? -6.786 3.293 19.945 1.00 80.81 164 ARG A C 1
ATOM 1312 O O . ARG A 1 164 ? -7.354 2.977 20.987 1.00 80.81 164 ARG A O 1
ATOM 1319 N N . MET A 1 165 ? -5.572 3.836 19.895 1.00 76.88 165 MET A N 1
ATOM 1320 C CA . MET A 1 165 ? -4.784 4.151 21.090 1.00 76.88 165 MET A CA 1
ATOM 1321 C C . MET A 1 165 ? -5.483 5.183 21.979 1.00 76.88 165 MET A C 1
ATOM 1323 O O . MET A 1 165 ? -5.420 5.083 23.200 1.00 76.88 165 MET A O 1
ATOM 1327 N N . SER A 1 166 ? -6.204 6.138 21.385 1.00 83.56 166 SER A N 1
ATOM 1328 C CA . SER A 1 166 ? -6.947 7.157 22.132 1.00 83.56 166 SER A CA 1
ATOM 1329 C C . SER A 1 166 ? -8.237 6.647 22.791 1.00 83.56 166 SER A C 1
ATOM 1331 O O . SER A 1 166 ? -8.873 7.383 23.549 1.00 83.56 166 SER A O 1
ATOM 1333 N N . ARG A 1 167 ? -8.651 5.389 22.561 1.00 75.62 167 ARG A N 1
ATOM 1334 C CA . ARG A 1 167 ? -9.867 4.846 23.188 1.00 75.62 167 ARG A CA 1
ATOM 1335 C C . ARG A 1 167 ? -9.609 4.546 24.657 1.00 75.62 167 ARG A C 1
ATOM 1337 O O . ARG A 1 167 ? -8.950 3.572 25.003 1.00 75.62 167 ARG A O 1
ATOM 1344 N N . GLY A 1 168 ? -10.255 5.310 25.532 1.00 62.28 168 GLY A N 1
ATOM 1345 C CA . GLY A 1 168 ? -10.224 5.127 26.987 1.00 62.28 168 GLY A CA 1
ATOM 1346 C C . GLY A 1 168 ? -10.917 3.863 27.520 1.00 62.28 168 GLY A C 1
ATOM 1347 O O . GLY A 1 168 ? -11.276 3.826 28.695 1.00 62.28 168 GLY A O 1
ATOM 1348 N N . THR A 1 169 ? -11.133 2.817 26.710 1.00 61.59 169 THR A N 1
ATOM 1349 C CA . THR A 1 169 ? -11.732 1.552 27.175 1.00 61.59 169 THR A CA 1
ATOM 1350 C C . THR A 1 169 ? -10.670 0.696 27.872 1.00 61.59 169 THR A C 1
ATOM 1352 O O . THR A 1 169 ? -10.251 -0.360 27.395 1.00 61.59 169 THR A O 1
ATOM 1355 N N . SER A 1 170 ? -10.193 1.195 29.008 1.00 55.12 170 SER A N 1
ATOM 1356 C CA . SER A 1 170 ? -9.278 0.515 29.916 1.00 55.12 170 SER A CA 1
ATOM 1357 C C . SER A 1 170 ? -10.021 -0.602 30.648 1.00 55.12 170 SER A C 1
ATOM 1359 O O . SER A 1 170 ? -10.743 -0.333 31.606 1.00 55.12 170 SER A O 1
ATOM 1361 N N . SER A 1 171 ? -9.914 -1.843 30.155 1.00 53.53 171 SER A N 1
ATOM 1362 C CA . SER A 1 171 ? -9.813 -3.092 30.949 1.00 53.53 171 SER A CA 1
ATOM 1363 C C . SER A 1 171 ? -10.037 -4.349 30.089 1.00 53.53 171 SER A C 1
ATOM 1365 O O . SER A 1 171 ? -11.052 -5.035 30.192 1.00 53.53 171 SER A O 1
ATOM 1367 N N . GLY A 1 172 ? -9.063 -4.695 29.243 1.00 58.09 172 GLY A N 1
ATOM 1368 C CA . GLY A 1 172 ? -9.055 -5.971 28.520 1.00 58.09 172 GLY A CA 1
ATOM 1369 C C . GLY A 1 172 ? -7.647 -6.413 28.098 1.00 58.09 172 GLY A C 1
ATOM 1370 O O . GLY A 1 172 ? -6.741 -5.578 28.074 1.00 58.09 172 GLY A O 1
ATOM 1371 N N . PRO A 1 173 ? -7.458 -7.698 27.725 1.00 53.38 173 PRO A N 1
ATOM 1372 C CA . PRO A 1 173 ? -6.167 -8.305 27.344 1.00 53.38 173 PRO A CA 1
ATOM 1373 C C . PRO A 1 173 ? -5.466 -7.625 26.153 1.00 53.38 173 PRO A C 1
ATOM 1375 O O . PRO A 1 173 ? -4.307 -7.913 25.871 1.00 53.38 173 PRO A O 1
ATOM 1378 N N . LEU A 1 174 ? -6.140 -6.682 25.489 1.00 49.69 174 LEU A N 1
ATOM 1379 C CA . LEU A 1 174 ? -5.571 -5.820 24.460 1.00 49.69 174 LEU A CA 1
ATOM 1380 C C . LEU A 1 174 ? -4.403 -4.972 24.990 1.00 49.69 174 LEU A C 1
ATOM 1382 O O . LEU A 1 174 ? -3.410 -4.864 24.299 1.00 49.69 174 LEU A O 1
ATOM 1386 N N . LEU A 1 175 ? -4.440 -4.485 26.241 1.00 51.00 175 LEU A N 1
ATOM 1387 C CA . LEU A 1 175 ? -3.291 -3.782 26.839 1.00 51.00 175 LEU A CA 1
ATOM 1388 C C . LEU A 1 175 ? -2.082 -4.701 27.074 1.00 51.00 175 LEU A C 1
ATOM 1390 O O . LEU A 1 175 ? -0.965 -4.208 27.159 1.00 51.00 175 LEU A O 1
ATOM 1394 N N . ALA A 1 176 ? -2.274 -6.020 27.184 1.00 51.09 176 ALA A N 1
ATOM 1395 C CA . ALA A 1 176 ? -1.158 -6.959 27.285 1.00 51.09 176 ALA A CA 1
ATOM 1396 C C . ALA A 1 176 ? -0.517 -7.197 25.909 1.00 51.09 176 ALA A C 1
ATOM 1398 O O . ALA A 1 176 ? 0.702 -7.152 25.795 1.00 51.09 176 ALA A O 1
ATOM 1399 N N . ALA A 1 177 ?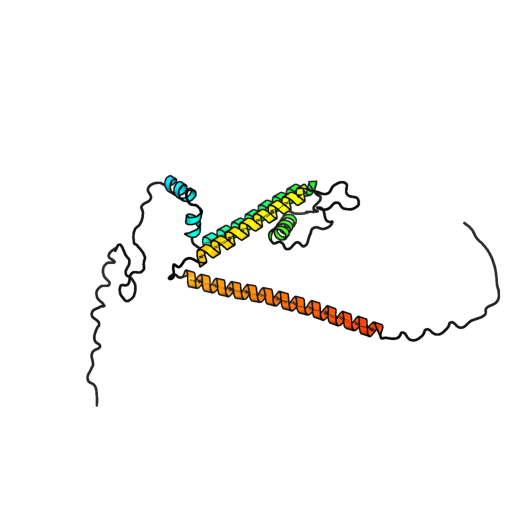 -1.326 -7.363 24.856 1.00 51.78 177 ALA A N 1
ATOM 1400 C CA . ALA A 1 177 ? -0.829 -7.479 23.484 1.00 51.78 177 ALA A CA 1
ATOM 1401 C C . ALA A 1 177 ? -0.233 -6.159 22.959 1.00 51.78 177 ALA A C 1
ATOM 1403 O O . ALA A 1 177 ? 0.805 -6.186 22.306 1.00 51.78 177 ALA A O 1
ATOM 1404 N N . ASP A 1 178 ? -0.837 -5.018 23.297 1.00 54.75 178 ASP A N 1
ATOM 1405 C CA . ASP A 1 178 ? -0.376 -3.685 22.899 1.00 54.75 178 ASP A CA 1
ATOM 1406 C C . ASP A 1 178 ? 0.886 -3.266 23.668 1.00 54.75 178 ASP A C 1
ATOM 1408 O O . ASP A 1 178 ? 1.752 -2.650 23.066 1.00 54.75 178 ASP A O 1
ATOM 1412 N N . ARG A 1 179 ? 1.063 -3.645 24.949 1.00 54.44 179 ARG A N 1
ATOM 1413 C CA . ARG A 1 179 ? 2.345 -3.446 25.666 1.00 54.44 179 ARG A CA 1
ATOM 1414 C C . ARG A 1 179 ? 3.466 -4.314 25.104 1.00 54.44 179 ARG A C 1
ATOM 1416 O O . ARG A 1 179 ? 4.612 -3.880 25.068 1.00 54.44 179 ARG A O 1
ATOM 1423 N N . VAL A 1 180 ? 3.142 -5.537 24.676 1.00 57.75 180 VAL A N 1
ATOM 1424 C CA . VAL A 1 180 ? 4.105 -6.422 24.009 1.00 57.75 180 VAL A CA 1
ATOM 1425 C C . VAL A 1 180 ? 4.476 -5.857 22.640 1.00 57.75 180 VAL A C 1
ATOM 1427 O O . VAL A 1 180 ? 5.655 -5.815 22.321 1.00 57.75 180 VAL A O 1
ATOM 1430 N N . TRP A 1 181 ? 3.511 -5.359 21.863 1.00 55.78 181 TRP A N 1
ATOM 1431 C CA . TRP A 1 181 ? 3.778 -4.739 20.563 1.00 55.78 181 TRP A CA 1
ATOM 1432 C C . TRP A 1 181 ? 4.479 -3.387 20.667 1.00 55.78 181 TRP A C 1
ATOM 1434 O O . TRP A 1 181 ? 5.389 -3.147 19.886 1.00 55.78 181 TRP A O 1
ATOM 1444 N N . SER A 1 182 ? 4.121 -2.521 21.619 1.00 57.19 182 SER A N 1
ATOM 1445 C CA . SER A 1 182 ? 4.830 -1.255 21.835 1.00 57.19 182 SER A CA 1
ATOM 1446 C C . SER A 1 182 ? 6.257 -1.513 22.309 1.00 57.19 182 SER A C 1
ATOM 1448 O O . SER A 1 182 ? 7.185 -0.936 21.764 1.00 57.19 182 SER A O 1
ATOM 1450 N N . GLY A 1 183 ? 6.451 -2.454 23.241 1.00 59.91 183 GLY A N 1
ATOM 1451 C CA . GLY A 1 183 ? 7.782 -2.862 23.689 1.00 59.91 183 GLY A CA 1
ATOM 1452 C C . GLY A 1 183 ? 8.610 -3.529 22.587 1.00 59.91 183 GLY A C 1
ATOM 1453 O O . GLY A 1 183 ? 9.810 -3.297 22.506 1.00 59.91 183 GLY A O 1
ATOM 1454 N N . LEU A 1 184 ? 7.981 -4.318 21.710 1.00 60.12 184 LEU A N 1
ATOM 1455 C CA . LEU A 1 184 ? 8.639 -4.956 20.567 1.00 60.12 184 LEU A CA 1
ATOM 1456 C C . LEU A 1 184 ? 8.976 -3.947 19.464 1.00 60.12 184 LEU A C 1
ATOM 1458 O O . LEU A 1 184 ? 10.058 -4.023 18.899 1.00 60.12 184 LEU A O 1
ATOM 1462 N N . MET A 1 185 ? 8.082 -3.003 19.162 1.00 58.62 185 MET A N 1
ATOM 1463 C CA . MET A 1 185 ? 8.325 -1.956 18.168 1.00 58.62 185 MET A CA 1
ATOM 1464 C C . MET A 1 185 ? 9.373 -0.967 18.659 1.00 58.62 185 MET A C 1
ATOM 1466 O O . MET A 1 185 ? 10.265 -0.642 17.888 1.00 58.62 185 MET A O 1
ATOM 1470 N N . ASP A 1 186 ? 9.342 -0.571 19.933 1.00 59.69 186 ASP A N 1
ATOM 1471 C CA . ASP A 1 186 ? 10.421 0.218 20.526 1.00 59.69 186 ASP A CA 1
ATOM 1472 C C . ASP A 1 186 ? 11.736 -0.567 20.467 1.00 59.69 186 ASP A C 1
ATOM 1474 O O . ASP A 1 186 ? 12.733 -0.035 19.996 1.00 59.69 186 ASP A O 1
ATOM 1478 N N . ALA A 1 187 ? 11.753 -1.854 20.830 1.00 60.25 187 ALA A N 1
ATOM 1479 C CA . ALA A 1 187 ? 12.968 -2.668 20.765 1.00 60.25 187 ALA A CA 1
ATOM 1480 C C . ALA A 1 187 ? 13.515 -2.829 19.334 1.00 60.25 187 ALA A C 1
ATOM 1482 O O . ALA A 1 187 ? 14.719 -2.681 19.126 1.00 60.25 187 ALA A O 1
ATOM 1483 N N . LEU A 1 188 ? 12.653 -3.091 18.348 1.00 61.09 188 LEU A N 1
ATOM 1484 C CA . LEU A 1 188 ? 13.038 -3.260 16.943 1.00 61.09 188 LEU A CA 1
ATOM 1485 C C . LEU A 1 188 ? 13.453 -1.933 16.300 1.00 61.09 188 LEU A C 1
ATOM 1487 O O . LEU A 1 188 ? 14.437 -1.895 15.564 1.00 61.09 188 LEU A O 1
ATOM 1491 N N . PHE A 1 189 ? 12.752 -0.839 16.600 1.00 61.69 189 PHE A N 1
ATOM 1492 C CA . PHE A 1 189 ? 13.082 0.494 16.099 1.00 61.69 189 PHE A CA 1
ATOM 1493 C C . PHE A 1 189 ? 14.388 1.004 16.718 1.00 61.69 189 PHE A C 1
ATOM 1495 O O . PHE A 1 189 ? 15.248 1.505 15.994 1.00 61.69 189 PHE A O 1
ATOM 1502 N N . TYR A 1 190 ? 14.608 0.779 18.020 1.00 60.91 190 TYR A N 1
ATOM 1503 C CA . TYR A 1 190 ? 15.892 1.055 18.668 1.00 60.91 190 TYR A CA 1
ATOM 1504 C C . TYR A 1 190 ? 17.019 0.177 18.118 1.00 60.91 190 TYR A C 1
ATOM 1506 O O . TYR A 1 190 ? 18.099 0.700 17.858 1.00 60.91 190 TYR A O 1
ATOM 1514 N N . GLN A 1 191 ? 16.805 -1.124 17.895 1.00 65.88 191 GLN A N 1
ATOM 1515 C CA . GLN A 1 191 ? 17.830 -1.989 17.293 1.00 65.88 191 GLN A CA 1
ATOM 1516 C C . GLN A 1 191 ? 18.190 -1.553 15.874 1.00 65.88 191 GLN A C 1
ATOM 1518 O O . GLN A 1 191 ? 19.369 -1.535 15.524 1.00 65.88 191 GLN A O 1
ATOM 1523 N N . HIS A 1 192 ? 17.199 -1.177 15.067 1.00 63.62 192 HIS A N 1
ATOM 1524 C CA . HIS A 1 192 ? 17.428 -0.743 13.695 1.00 63.62 192 HIS A CA 1
ATOM 1525 C C . HIS A 1 192 ? 18.134 0.619 13.637 1.00 63.62 192 HIS A C 1
ATOM 1527 O O . HIS A 1 192 ? 19.125 0.765 12.922 1.00 63.62 192 HIS A O 1
ATOM 1533 N N . LEU A 1 193 ? 17.708 1.588 14.457 1.00 58.91 193 LEU A N 1
ATOM 1534 C CA . LEU A 1 193 ? 18.377 2.887 14.578 1.00 58.91 193 LEU A CA 1
ATOM 1535 C C . LEU A 1 193 ? 19.799 2.763 15.136 1.00 58.91 193 LEU A C 1
ATOM 1537 O O . LEU A 1 193 ? 20.700 3.445 14.649 1.00 58.91 193 LEU A O 1
ATOM 1541 N N . GLN A 1 194 ? 20.032 1.881 16.115 1.00 61.28 194 GLN A N 1
ATOM 1542 C CA . GLN A 1 194 ? 21.378 1.620 16.636 1.00 61.28 194 GLN A CA 1
ATOM 1543 C C . GLN A 1 194 ? 22.268 0.891 15.627 1.00 61.28 194 GLN A C 1
ATOM 1545 O O . GLN A 1 194 ? 23.471 1.140 15.585 1.00 61.28 194 GLN A O 1
ATOM 1550 N N . GLY A 1 195 ? 21.701 0.000 14.813 1.00 68.31 195 GLY A N 1
ATOM 1551 C CA . GLY A 1 195 ? 22.419 -0.641 13.714 1.00 68.31 195 GLY A CA 1
ATOM 1552 C C . GLY A 1 195 ? 22.872 0.379 12.672 1.00 68.3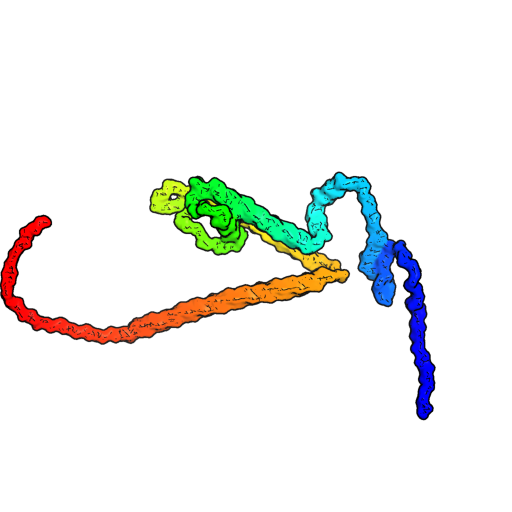1 195 GLY A C 1
ATOM 1553 O O . GLY A 1 195 ? 24.050 0.425 12.329 1.00 68.31 195 GLY A O 1
ATOM 1554 N N . LEU A 1 196 ? 21.960 1.253 12.238 1.00 60.81 196 LEU A N 1
ATOM 1555 C CA . LEU A 1 196 ? 22.241 2.294 11.246 1.00 60.81 196 LEU A CA 1
ATOM 1556 C C . LEU A 1 196 ? 23.240 3.347 11.744 1.00 60.81 196 LEU A C 1
ATOM 1558 O O . LEU A 1 196 ? 24.124 3.745 10.992 1.00 60.81 196 LEU A O 1
ATOM 1562 N N . THR A 1 197 ? 23.146 3.774 13.007 1.00 66.06 197 THR A N 1
ATOM 1563 C CA . THR A 1 197 ? 24.105 4.737 13.587 1.00 66.06 197 THR A CA 1
ATOM 1564 C C . THR A 1 197 ? 25.502 4.145 13.736 1.00 66.06 197 THR A C 1
ATOM 1566 O O . THR A 1 197 ? 26.469 4.800 13.361 1.00 66.06 197 THR A O 1
ATOM 1569 N N . LYS A 1 198 ? 25.625 2.889 14.187 1.00 70.88 198 LYS A N 1
ATOM 1570 C CA . LYS A 1 198 ? 26.929 2.212 14.286 1.00 70.88 198 LYS A CA 1
ATOM 1571 C C . LYS A 1 198 ? 27.587 2.002 12.924 1.00 70.88 198 LYS A C 1
ATOM 1573 O O . LYS A 1 198 ? 28.803 2.132 12.814 1.00 70.88 198 LYS A O 1
ATOM 1578 N N . GLU A 1 199 ? 26.806 1.677 11.897 1.00 76.88 199 GLU A N 1
ATOM 1579 C CA . GLU A 1 199 ? 27.338 1.509 10.542 1.00 76.88 199 GLU A CA 1
ATOM 1580 C C . GLU A 1 199 ? 27.757 2.857 9.936 1.00 76.88 199 GLU A C 1
ATOM 1582 O O . GLU A 1 199 ? 28.822 2.962 9.329 1.00 76.88 199 GLU A O 1
ATOM 1587 N N . TYR A 1 200 ? 26.979 3.917 10.180 1.00 69.38 200 TYR A N 1
ATOM 1588 C CA . TYR A 1 200 ? 27.331 5.274 9.768 1.00 69.38 200 TYR A CA 1
ATOM 1589 C C . TYR A 1 200 ? 28.611 5.775 10.456 1.00 69.38 200 TYR A C 1
ATOM 1591 O O . TYR A 1 200 ? 29.487 6.321 9.789 1.00 69.38 200 TYR A O 1
ATOM 1599 N N . GLU A 1 201 ? 28.773 5.540 11.762 1.00 77.44 201 GLU A N 1
ATOM 1600 C CA . GLU A 1 201 ? 29.996 5.896 12.493 1.00 77.44 201 GLU A CA 1
ATOM 1601 C C . GLU A 1 201 ? 31.229 5.149 11.972 1.00 77.44 201 GLU A C 1
ATOM 1603 O O . GLU A 1 201 ? 32.270 5.777 11.790 1.00 77.44 201 GLU A O 1
ATOM 1608 N N . ARG A 1 202 ? 31.125 3.849 11.650 1.00 78.00 202 ARG A N 1
ATOM 1609 C CA . ARG A 1 202 ? 32.243 3.110 11.030 1.00 78.00 202 ARG A CA 1
ATOM 1610 C C . ARG A 1 202 ? 32.655 3.713 9.695 1.00 78.00 202 ARG A C 1
ATOM 1612 O O . ARG A 1 202 ? 33.846 3.894 9.466 1.00 78.00 202 ARG A O 1
ATOM 1619 N N . LEU A 1 203 ? 31.689 4.055 8.844 1.00 76.12 203 LEU A N 1
ATOM 1620 C CA . LEU A 1 203 ? 31.969 4.659 7.541 1.00 76.12 203 LEU A CA 1
ATOM 1621 C C . LEU A 1 203 ? 32.599 6.051 7.681 1.00 76.12 203 LEU A C 1
ATOM 1623 O O . LEU A 1 203 ? 33.487 6.410 6.909 1.00 76.12 203 LEU A O 1
ATOM 1627 N N . VAL A 1 204 ? 32.177 6.840 8.672 1.00 80.06 204 VAL A N 1
ATOM 1628 C CA . VAL A 1 204 ? 32.795 8.141 8.971 1.00 80.06 204 VAL A CA 1
ATOM 1629 C C . VAL A 1 204 ? 34.224 7.963 9.492 1.00 80.06 204 VAL A C 1
ATOM 1631 O O . VAL A 1 204 ? 35.117 8.690 9.055 1.00 80.06 204 VAL A O 1
ATOM 1634 N N . GLN A 1 205 ? 34.462 6.982 10.365 1.00 79.50 205 GLN A N 1
ATOM 1635 C CA . GLN A 1 205 ? 35.787 6.677 10.908 1.00 79.50 205 GLN A CA 1
ATOM 1636 C C . GLN A 1 205 ? 36.746 6.186 9.813 1.00 79.50 205 GLN A C 1
ATOM 1638 O O . GLN A 1 205 ? 37.853 6.700 9.696 1.00 79.50 205 GLN A O 1
ATOM 1643 N N . GLU A 1 206 ? 36.295 5.274 8.948 1.00 84.38 206 GLU A N 1
ATOM 1644 C CA . GLU A 1 206 ? 37.075 4.761 7.816 1.00 84.38 206 GLU A CA 1
ATOM 1645 C C . GLU A 1 206 ? 37.475 5.892 6.861 1.00 84.38 206 GLU A C 1
ATOM 1647 O O . GLU A 1 206 ? 38.627 5.978 6.432 1.00 84.38 206 GLU A O 1
ATOM 1652 N N . LYS A 1 207 ? 36.556 6.825 6.578 1.00 78.56 207 LYS A N 1
ATOM 1653 C CA . LYS A 1 207 ? 36.880 8.005 5.767 1.00 78.56 207 LYS A CA 1
ATOM 1654 C C . LYS A 1 207 ? 37.837 8.967 6.469 1.00 78.56 207 LYS A C 1
ATOM 1656 O O . LYS A 1 207 ? 38.675 9.562 5.793 1.00 78.56 207 LYS A O 1
ATOM 1661 N N . ALA A 1 208 ? 37.743 9.120 7.788 1.00 74.50 208 ALA A N 1
ATOM 1662 C CA . ALA A 1 208 ? 38.675 9.938 8.560 1.00 74.50 208 ALA A CA 1
ATOM 1663 C C . ALA A 1 208 ? 40.087 9.324 8.603 1.00 74.50 208 ALA A C 1
ATOM 1665 O O . ALA A 1 208 ? 41.075 10.051 8.486 1.00 74.50 208 ALA A O 1
ATOM 1666 N N . ASP A 1 209 ? 40.190 8.001 8.707 1.00 81.25 209 ASP A N 1
ATOM 1667 C CA . ASP A 1 209 ? 41.464 7.279 8.714 1.00 81.25 209 ASP A CA 1
ATOM 1668 C C . ASP A 1 209 ? 42.107 7.256 7.320 1.00 81.25 209 ASP A C 1
ATOM 1670 O O . ASP A 1 209 ? 43.307 7.506 7.189 1.00 81.25 209 ASP A O 1
ATOM 1674 N N . LEU A 1 210 ? 41.308 7.092 6.259 1.00 77.56 210 LEU A N 1
ATOM 1675 C CA . LEU A 1 210 ? 41.765 7.282 4.879 1.00 77.56 210 LEU A CA 1
ATOM 1676 C C . LEU A 1 210 ? 42.266 8.713 4.642 1.00 77.56 210 LEU A C 1
ATOM 1678 O O . LEU A 1 210 ? 43.322 8.898 4.041 1.00 77.56 210 LEU A O 1
ATOM 1682 N N . ALA A 1 211 ? 41.563 9.731 5.146 1.00 71.12 211 ALA A N 1
ATOM 1683 C CA . ALA A 1 211 ? 42.000 11.122 5.023 1.00 71.12 211 ALA A CA 1
ATOM 1684 C C . ALA A 1 211 ? 43.338 11.386 5.741 1.00 71.12 211 ALA A C 1
ATOM 1686 O O . ALA A 1 211 ? 44.180 12.115 5.215 1.00 71.12 211 ALA A O 1
ATOM 1687 N N . LYS A 1 212 ? 43.575 10.758 6.901 1.00 74.75 212 LYS A N 1
ATOM 1688 C CA . LYS A 1 212 ? 44.868 10.823 7.604 1.00 74.75 212 LYS A CA 1
ATOM 1689 C C . LYS A 1 212 ? 45.980 10.112 6.837 1.00 74.75 212 LYS A C 1
ATOM 1691 O O . LYS A 1 212 ? 47.051 10.687 6.686 1.00 74.75 212 LYS A O 1
ATOM 1696 N N . LEU A 1 213 ? 45.712 8.931 6.277 1.00 71.44 213 LEU A N 1
ATOM 1697 C CA . LEU A 1 213 ? 46.673 8.204 5.438 1.00 71.44 213 LEU A CA 1
ATOM 1698 C C . LEU A 1 213 ? 47.079 9.007 4.194 1.00 71.44 213 LEU A C 1
ATOM 1700 O O . LEU A 1 213 ? 48.255 9.032 3.842 1.00 71.44 213 LEU A O 1
ATOM 1704 N N . PHE A 1 214 ? 46.140 9.709 3.554 1.00 65.06 214 PHE A N 1
ATOM 1705 C CA . PHE A 1 214 ? 46.446 10.597 2.425 1.00 65.06 214 PHE A CA 1
ATOM 1706 C C . PHE A 1 214 ? 47.215 11.863 2.842 1.00 65.06 214 PHE A C 1
ATOM 1708 O O . PHE A 1 214 ? 48.068 12.337 2.085 1.00 65.06 214 PHE A O 1
ATOM 1715 N N . SER A 1 215 ? 46.954 12.395 4.039 1.00 66.06 215 SER A N 1
ATOM 1716 C CA . SER A 1 215 ? 47.703 13.523 4.607 1.00 66.06 215 SER A CA 1
ATOM 1717 C C . SER A 1 215 ? 49.145 13.133 4.959 1.00 66.06 215 SER A C 1
ATOM 1719 O O . SER A 1 215 ? 50.073 13.865 4.620 1.00 66.06 215 SER A O 1
ATOM 1721 N N . ASP A 1 216 ? 49.349 11.961 5.564 1.00 61.78 216 ASP A N 1
ATOM 1722 C CA . ASP A 1 216 ? 50.679 11.440 5.901 1.00 61.78 216 ASP A CA 1
ATOM 1723 C C . ASP A 1 216 ? 51.456 11.024 4.646 1.00 61.78 216 ASP A C 1
ATOM 1725 O O . ASP A 1 216 ? 52.636 11.350 4.522 1.00 61.78 216 ASP A O 1
ATOM 1729 N N . ALA A 1 217 ? 50.800 10.409 3.655 1.00 58.06 217 ALA A N 1
ATOM 1730 C CA . ALA A 1 217 ? 51.420 10.085 2.367 1.00 58.06 217 ALA A CA 1
ATOM 1731 C C . ALA A 1 217 ? 51.861 11.338 1.589 1.00 58.06 217 ALA A C 1
ATOM 1733 O O . ALA A 1 217 ? 52.877 11.303 0.899 1.00 58.06 217 ALA A O 1
ATOM 1734 N N . SER A 1 218 ? 51.150 12.461 1.742 1.00 56.25 218 SER A N 1
ATOM 1735 C CA . SER A 1 218 ? 51.541 13.746 1.140 1.00 56.25 218 SER A CA 1
ATOM 1736 C C . SER A 1 218 ? 52.725 14.414 1.856 1.00 56.25 218 SER A C 1
ATOM 1738 O O . SER A 1 218 ? 53.334 15.328 1.304 1.00 56.25 218 SER A O 1
ATOM 1740 N N . SER A 1 219 ? 53.081 13.952 3.062 1.00 51.16 219 SER A N 1
ATOM 1741 C CA . SER A 1 219 ? 54.262 14.406 3.813 1.00 51.16 219 SER A CA 1
ATOM 1742 C C . SER A 1 219 ? 55.519 13.559 3.564 1.00 51.16 219 SER A C 1
ATOM 1744 O O . SER A 1 219 ? 56.622 13.964 3.940 1.00 51.16 219 SER A O 1
ATOM 1746 N N . VAL A 1 220 ? 55.388 12.412 2.881 1.00 49.41 220 VAL A N 1
ATOM 1747 C CA . VAL A 1 220 ? 56.533 11.596 2.463 1.00 49.41 220 VAL A CA 1
ATOM 1748 C C . VAL A 1 220 ? 57.166 12.240 1.233 1.00 49.41 220 VAL A C 1
ATOM 1750 O O . VAL A 1 220 ? 56.767 12.027 0.089 1.00 49.41 220 VAL A O 1
ATOM 1753 N N . VAL A 1 221 ? 58.181 13.058 1.499 1.00 49.62 221 VAL A N 1
ATOM 1754 C CA . VAL A 1 221 ? 59.134 13.573 0.517 1.00 49.62 221 VAL A CA 1
ATOM 1755 C C . VAL A 1 221 ? 59.687 12.399 -0.296 1.00 49.62 221 VAL A C 1
ATOM 1757 O O . VAL A 1 221 ? 60.419 11.559 0.227 1.00 49.62 221 VAL A O 1
ATOM 1760 N N . LEU A 1 222 ? 59.340 12.340 -1.584 1.00 47.25 222 LEU A N 1
ATOM 1761 C CA . LEU A 1 222 ? 60.016 11.474 -2.547 1.00 47.25 222 LEU A CA 1
ATOM 1762 C C . LEU A 1 222 ? 61.524 11.791 -2.512 1.00 47.25 222 LEU A C 1
ATOM 1764 O O . LEU A 1 222 ? 61.888 12.963 -2.658 1.00 47.25 222 LEU A O 1
ATOM 1768 N N . PRO A 1 223 ? 62.417 10.799 -2.336 1.00 39.91 223 PRO A N 1
ATOM 1769 C CA . PRO A 1 223 ? 63.845 11.042 -2.460 1.00 39.91 223 PRO A CA 1
ATOM 1770 C C . PRO A 1 223 ? 64.147 11.541 -3.876 1.00 39.91 223 PRO A C 1
ATOM 1772 O O . PRO A 1 223 ? 63.659 10.997 -4.868 1.00 39.91 223 PRO A O 1
ATOM 1775 N N . ALA A 1 224 ? 64.933 12.615 -3.943 1.00 44.59 224 ALA A N 1
ATOM 1776 C CA . ALA A 1 224 ? 65.350 13.267 -5.173 1.00 44.59 224 ALA A CA 1
ATOM 1777 C C . ALA A 1 224 ? 65.893 12.246 -6.187 1.00 44.59 224 ALA A C 1
ATOM 1779 O O . ALA A 1 224 ? 66.850 11.524 -5.909 1.00 44.59 224 ALA A O 1
ATOM 1780 N N . GLN A 1 225 ? 65.285 12.213 -7.374 1.00 41.72 225 GLN A N 1
ATOM 1781 C CA . GLN A 1 225 ? 65.800 11.471 -8.523 1.00 41.72 225 GLN A CA 1
ATOM 1782 C C . GLN A 1 225 ? 67.231 11.949 -8.845 1.00 41.72 225 GLN A C 1
ATOM 1784 O O . GLN A 1 225 ? 67.443 13.160 -8.990 1.00 41.72 225 GLN A O 1
ATOM 1789 N N . PRO A 1 226 ? 68.226 11.050 -8.956 1.00 38.78 226 PRO A N 1
ATOM 1790 C CA . PRO A 1 226 ? 69.568 11.431 -9.368 1.00 38.78 226 PRO A CA 1
ATOM 1791 C C . PRO A 1 226 ? 69.560 11.889 -10.833 1.00 38.78 226 PRO A C 1
ATOM 1793 O O . PRO A 1 226 ? 68.901 11.299 -11.689 1.00 38.78 226 PRO A O 1
ATOM 1796 N N . ARG A 1 227 ? 70.298 12.972 -11.109 1.00 40.22 227 ARG A N 1
ATOM 1797 C CA . ARG A 1 227 ? 70.464 13.548 -12.453 1.00 40.22 227 ARG A CA 1
ATOM 1798 C C . ARG A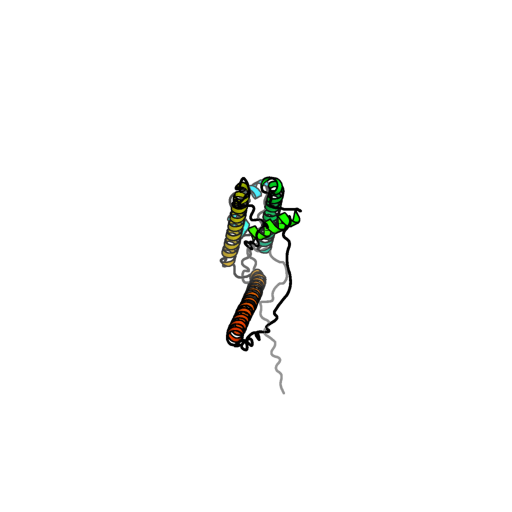 1 227 ? 70.931 12.475 -13.446 1.00 40.22 227 ARG A C 1
ATOM 1800 O O . ARG A 1 227 ? 71.839 11.715 -13.103 1.00 40.22 227 ARG A O 1
ATOM 1807 N N . PRO A 1 228 ? 70.405 12.450 -14.681 1.00 38.44 228 PRO A N 1
ATOM 1808 C CA . PRO A 1 228 ? 70.953 11.590 -15.713 1.00 38.44 228 PRO A CA 1
ATOM 1809 C C . PRO A 1 228 ? 72.379 12.038 -16.056 1.00 38.44 228 PRO A C 1
ATOM 1811 O O . PRO A 1 228 ? 72.638 13.203 -16.362 1.00 38.44 228 PRO A O 1
ATOM 1814 N N . VAL A 1 229 ? 73.299 11.081 -15.962 1.00 42.91 229 VAL A N 1
ATOM 1815 C CA . VAL A 1 229 ? 74.682 11.176 -16.425 1.00 42.91 229 VAL A CA 1
ATOM 1816 C C . VAL A 1 229 ? 74.664 11.339 -17.944 1.00 42.91 229 VAL A C 1
ATOM 1818 O O . VAL A 1 229 ? 74.100 10.511 -18.657 1.00 42.91 229 VAL A O 1
ATOM 1821 N N . VAL A 1 230 ? 75.277 12.420 -18.423 1.00 45.12 230 VAL A N 1
ATOM 1822 C CA . VAL A 1 230 ? 75.602 12.631 -19.836 1.00 45.12 230 VAL A CA 1
ATOM 1823 C C . VAL A 1 230 ? 76.612 11.558 -20.235 1.00 45.12 230 VAL A C 1
ATOM 1825 O O . VAL A 1 230 ? 77.736 11.547 -19.737 1.00 45.12 230 VAL A O 1
ATOM 1828 N N . LEU A 1 231 ? 76.194 10.634 -21.095 1.00 44.94 231 LEU A N 1
ATOM 1829 C CA . LEU A 1 231 ? 77.090 9.736 -21.812 1.00 44.94 231 LEU A CA 1
ATOM 1830 C C . LEU A 1 231 ? 77.112 10.186 -23.269 1.00 44.94 231 LEU A C 1
ATOM 1832 O O . LEU A 1 231 ? 76.157 9.963 -24.013 1.00 44.94 231 LEU A O 1
ATOM 1836 N N . ASP A 1 232 ? 78.213 10.836 -23.638 1.00 41.78 232 ASP A N 1
ATOM 1837 C CA . ASP A 1 232 ? 78.597 11.074 -25.021 1.00 41.78 232 ASP A CA 1
ATOM 1838 C C . ASP A 1 232 ? 78.687 9.741 -25.765 1.00 41.78 232 ASP A C 1
ATOM 1840 O O . ASP A 1 232 ? 79.371 8.803 -25.340 1.00 41.78 232 ASP A O 1
ATOM 1844 N N . ARG A 1 233 ? 78.021 9.666 -26.916 1.00 41.72 233 ARG A N 1
ATOM 1845 C CA . ARG A 1 233 ? 78.384 8.699 -27.945 1.00 41.72 233 ARG A CA 1
ATOM 1846 C C . ARG A 1 233 ? 78.159 9.305 -29.318 1.00 41.72 233 ARG A C 1
ATOM 1848 O O . ARG A 1 233 ? 77.055 9.326 -29.855 1.00 41.72 233 ARG A O 1
ATOM 1855 N N . GLU A 1 234 ? 79.256 9.829 -29.844 1.00 37.31 234 GLU A N 1
ATOM 1856 C CA . GLU A 1 234 ? 79.443 10.131 -31.251 1.00 37.31 234 GLU A CA 1
ATOM 1857 C C . GLU A 1 234 ? 79.084 8.927 -32.135 1.00 37.31 234 GLU A C 1
ATOM 1859 O O . GLU A 1 234 ? 79.443 7.788 -31.838 1.00 37.31 234 GLU A O 1
ATOM 1864 N N . GLY A 1 235 ? 78.444 9.235 -33.265 1.00 34.00 235 GLY A N 1
ATOM 1865 C CA . GLY A 1 235 ? 78.666 8.557 -34.540 1.00 34.00 235 GLY A CA 1
ATOM 1866 C C . GLY A 1 235 ? 77.970 7.213 -34.758 1.00 34.00 235 GLY A C 1
ATOM 1867 O O . GLY A 1 235 ? 78.486 6.171 -34.373 1.00 34.00 235 GLY A O 1
ATOM 1868 N N . ALA A 1 236 ? 76.879 7.221 -35.531 1.00 35.06 236 ALA A N 1
ATOM 1869 C CA . ALA A 1 236 ? 76.883 6.697 -36.909 1.00 35.06 236 ALA A CA 1
ATOM 1870 C C . ALA A 1 236 ? 75.460 6.441 -37.444 1.00 35.06 236 ALA A C 1
ATOM 1872 O O . ALA A 1 236 ? 74.714 5.654 -36.877 1.00 35.06 236 ALA A O 1
ATOM 1873 N N . GLY A 1 237 ? 75.168 7.048 -38.602 1.00 33.59 237 GLY A N 1
ATOM 1874 C CA . GLY A 1 237 ? 74.346 6.488 -39.686 1.00 33.59 237 GLY A CA 1
ATOM 1875 C C . GLY A 1 237 ? 72.834 6.376 -39.438 1.00 33.59 237 GLY A C 1
ATOM 1876 O O . GLY A 1 237 ? 72.381 5.554 -38.665 1.00 33.59 237 GLY A O 1
ATOM 1877 N N . SER A 1 238 ? 71.983 7.199 -40.051 1.00 35.81 238 SER A N 1
ATOM 1878 C CA . SER A 1 238 ? 71.631 7.207 -41.483 1.00 35.81 238 SER A CA 1
ATOM 1879 C C . SER A 1 238 ? 70.318 6.454 -41.779 1.00 35.81 238 SER A C 1
ATOM 1881 O O . SER A 1 238 ? 70.311 5.236 -41.873 1.00 35.81 238 SER A O 1
ATOM 1883 N N . VAL A 1 239 ? 69.279 7.253 -42.073 1.00 38.44 239 VAL A N 1
ATOM 1884 C CA . VAL A 1 239 ? 68.393 7.147 -43.257 1.00 38.44 239 VAL A CA 1
ATOM 1885 C C . VAL A 1 239 ? 67.257 6.087 -43.252 1.00 38.44 239 VAL A C 1
ATOM 1887 O O . VAL A 1 239 ? 67.477 4.888 -43.154 1.00 38.44 239 VAL A O 1
ATOM 1890 N N . ILE A 1 240 ? 66.029 6.600 -43.454 1.00 40.88 240 ILE A N 1
ATOM 1891 C CA . ILE A 1 240 ? 64.963 6.239 -44.432 1.00 40.88 240 ILE A CA 1
ATOM 1892 C C . ILE A 1 240 ? 63.549 6.302 -43.826 1.00 40.88 240 ILE A C 1
ATOM 1894 O O . ILE A 1 240 ? 63.132 5.486 -43.012 1.00 40.88 240 ILE A O 1
ATOM 1898 N N . SER A 1 241 ? 62.813 7.285 -44.347 1.00 38.16 241 SER A N 1
ATOM 1899 C CA . SER A 1 241 ? 61.359 7.433 -44.392 1.00 38.16 241 SER A CA 1
ATOM 1900 C C . SER A 1 241 ? 60.763 6.565 -45.507 1.00 38.16 241 SER A C 1
ATOM 1902 O O . SER A 1 241 ? 61.330 6.549 -46.593 1.00 38.16 241 SER A O 1
ATOM 1904 N N . HIS A 1 242 ? 59.646 5.882 -45.242 1.00 37.00 242 HIS A N 1
ATOM 1905 C CA . HIS A 1 242 ? 58.558 5.454 -46.148 1.00 37.00 242 HIS A CA 1
ATOM 1906 C C . HIS A 1 242 ? 57.637 4.561 -45.283 1.00 37.00 242 HIS A C 1
ATOM 1908 O O . HIS A 1 242 ? 58.139 3.707 -44.563 1.00 37.00 242 HIS A O 1
ATOM 1914 N N . LYS A 1 243 ? 56.311 4.684 -45.245 1.00 39.94 243 LYS A N 1
ATOM 1915 C CA . LYS A 1 243 ? 55.326 5.138 -46.224 1.00 39.94 243 LYS A CA 1
ATOM 1916 C C . LYS A 1 243 ? 54.038 5.504 -45.484 1.00 39.94 243 LYS A C 1
ATOM 1918 O O . LYS A 1 243 ? 53.792 4.869 -44.435 1.00 39.94 243 LYS A O 1
#

Secondary structure (DSSP, 8-state):
-----------TT----------SEEE-STTS-EEEEE--------HHHHHHHHHH-HHHHHHTS-HHHHHHHHHHHHHHHHHHHHHHHHHHHHHHT----SHHHHHHHHHHHHTT-----TT-TTS--TT-S---HHHHHHHHHHHHHHHHHHHHHHHHHHHHHT-----STHHHHHHHHHHHHHHHHHHHHHHHHHHHHHHHHHHHHHHHHHHHHTTS-PPPPPPPP--------------

Sequence (243 aa):
MLMEMVQPMQSPFDVASEGQVKRFIERGRTVAQSTGRINVRRIRTNHHTWWASFWSDPFHSVIHHSTIKIMAFFCASYLFTHLLFSLVYYMVDESCDLQIKSLLDAMYLSLEVGMTIGWGLPGSPYMKQRGARHGCFSGVGIVYLHTLTMSMQNALMIGLIYCRMSRGTSSGPLLAADRVWSGLMDALFYQHLQGLTKEYERLVQEKADLAKLFSDASSVVLPAQPRPVVLDREGAGSVISHK

Foldseek 3Di:
DDDDPPDPDDDPPPDDPDDPPQDQFQQDDPVSDTPPDGPDDDDDPDPVVVVVVCVVCVPVVLLPDDPVVNVVVLVVVVVVLLLVQLVVCVVCCVVQVLVQPDSVSSSVVSCCLLVVVPPDTPPNSQDDDDPDPDRDVVVVVSSVVSNVVSVVSVVVVVVSVVVNVPDPPPDDCVCVVVVVVVVVCVVVVVVVVVVVVVVVVVVVVVVVVVVVVVVVVVVPPDPDDDDDDDDDDDDDDDDDDDD

InterPro domains:
  IPR016449 Potassium channel, inwardly rectifying, Kir [PTHR11767] (21-169)
  IPR040445 Potassium channel, inwardly rectifying, transmembrane domain [PF01007] (35-167)

Radius of gyration: 37.62 Å; chains: 1; bounding box: 113×39×124 Å